Protein AF-A0A975J378-F1 (afdb_monomer_lite)

Secondary structure (DSSP, 8-state):
--SSSSHHHHHHHHHHHHHHHHHHTTTT-HHHHHHHHHHHHHHHHHHHHTTS--S----TTGGGSS-S------HHHHHHHHHHHHHHHHHHHHHHT--HHHHHHHHHHHHHHHHHHHHHHHHHHTT------SSPPPPHHHHHHHHHHHHHHHHHTTS-HHHHHHHHHHHHHHHHHHHHHHHHHHTS-------------

Radius of gyration: 25.14 Å; chains: 1; bounding box: 89×71×57 Å

Foldseek 3Di:
DPDPPPVVVVVVVVVVLVVVLVVCVVPPNNVVSVVVVVVVVVVVVVVVVVVDDDDDDPPPVVVPPPPDDPPDQDPVLVVVLVVQLVVVLVVLCVQLVDDPVLSVQLSVLSSVLSVQLSVLVVCVVPPDPQDPDPDGDDHSVRSNVVSVVVSLVSSLVSHDPSSNVSSVVVVVVVVVVVVVVVVVVVPPPPDPPDDDPPDDD

Organism: NCBI:txid2824561

Structure (mmCIF, N/CA/C/O backbone):
data_AF-A0A975J378-F1
#
_entry.id   AF-A0A975J378-F1
#
loop_
_atom_site.group_PDB
_atom_site.id
_atom_site.type_symbol
_atom_site.label_atom_id
_atom_site.label_alt_id
_atom_site.label_comp_id
_atom_site.label_asym_id
_atom_site.label_entity_id
_atom_site.label_seq_id
_atom_site.pdbx_PDB_ins_code
_atom_site.Cartn_x
_atom_site.Cartn_y
_atom_site.Cartn_z
_atom_site.occupancy
_atom_site.B_iso_or_equiv
_atom_site.auth_seq_id
_atom_site.auth_comp_id
_atom_site.auth_asym_id
_atom_site.auth_atom_id
_atom_site.pdbx_PDB_model_num
ATOM 1 N N . MET A 1 1 ? -46.258 15.591 -8.697 1.00 45.19 1 MET A N 1
ATOM 2 C CA . MET A 1 1 ? -45.292 16.371 -7.887 1.00 45.19 1 MET A CA 1
ATOM 3 C C . MET A 1 1 ? -44.000 15.571 -7.635 1.00 45.19 1 MET A C 1
ATOM 5 O O . MET A 1 1 ? -43.751 15.169 -6.511 1.00 45.19 1 MET A O 1
ATOM 9 N N . LYS A 1 2 ? -43.191 15.273 -8.668 1.00 47.38 2 LYS A N 1
ATOM 10 C CA . LYS A 1 2 ? -41.922 14.505 -8.526 1.00 47.38 2 LYS A CA 1
ATOM 11 C C . LYS A 1 2 ? -40.762 15.005 -9.413 1.00 47.38 2 LYS A C 1
ATOM 13 O O . LYS A 1 2 ? -39.703 14.393 -9.422 1.00 47.38 2 LYS A O 1
ATOM 18 N N . ALA A 1 3 ? -40.939 16.105 -10.151 1.00 44.28 3 ALA A N 1
ATOM 19 C CA . ALA A 1 3 ? -39.955 16.569 -11.138 1.00 44.28 3 ALA A CA 1
ATOM 20 C C . ALA A 1 3 ? -39.011 17.675 -10.625 1.00 44.28 3 ALA A C 1
ATOM 22 O O . ALA A 1 3 ? -37.960 17.899 -11.209 1.00 44.28 3 ALA A O 1
ATOM 23 N N . THR A 1 4 ? -39.337 18.340 -9.517 1.00 45.75 4 THR A N 1
ATOM 24 C CA . THR A 1 4 ? -38.590 19.510 -9.020 1.00 45.75 4 THR A CA 1
ATOM 25 C C . THR A 1 4 ? -37.434 19.182 -8.076 1.00 45.75 4 THR A C 1
ATOM 27 O O . THR A 1 4 ? -36.658 20.068 -7.748 1.00 45.75 4 THR A O 1
ATOM 30 N N . MET A 1 5 ? -37.282 17.926 -7.644 1.00 41.72 5 MET A N 1
ATOM 31 C CA . MET A 1 5 ? -36.267 17.550 -6.647 1.00 41.72 5 MET A CA 1
ATOM 32 C C . MET A 1 5 ? -34.915 17.144 -7.251 1.00 41.72 5 MET A C 1
ATOM 34 O O . MET A 1 5 ? -33.927 17.055 -6.530 1.00 41.72 5 MET A O 1
ATOM 38 N N . ARG A 1 6 ? -34.850 16.884 -8.565 1.00 43.53 6 ARG A N 1
ATOM 39 C CA . ARG A 1 6 ? -33.606 16.451 -9.221 1.00 43.53 6 ARG A CA 1
ATOM 40 C C . ARG A 1 6 ? -32.746 17.627 -9.673 1.00 43.53 6 ARG A C 1
ATOM 42 O O . ARG A 1 6 ? -31.536 17.560 -9.528 1.00 43.53 6 ARG A O 1
ATOM 49 N N . THR A 1 7 ? -33.337 18.717 -10.149 1.00 44.69 7 THR A N 1
ATOM 50 C CA . THR A 1 7 ? -32.612 19.860 -10.733 1.00 44.69 7 THR A CA 1
ATOM 51 C C . THR A 1 7 ? -31.822 20.692 -9.720 1.00 44.69 7 THR A C 1
ATOM 53 O O . THR A 1 7 ? -30.782 21.244 -10.065 1.00 44.69 7 THR A O 1
ATOM 56 N N . THR A 1 8 ? -32.244 20.740 -8.456 1.00 43.69 8 THR A N 1
ATOM 57 C CA . THR A 1 8 ? -31.540 21.479 -7.392 1.00 43.69 8 THR A CA 1
ATOM 58 C C . THR A 1 8 ? -30.257 20.795 -6.916 1.00 43.69 8 THR A C 1
ATOM 60 O O . THR A 1 8 ? -29.336 21.482 -6.482 1.00 43.69 8 THR A O 1
ATOM 63 N N . CYS A 1 9 ? -30.138 19.471 -7.056 1.00 40.91 9 CYS A N 1
ATOM 64 C CA . CYS A 1 9 ? -28.919 18.745 -6.685 1.00 40.91 9 CYS A CA 1
ATOM 65 C C . CYS A 1 9 ? -27.772 18.984 -7.692 1.00 40.91 9 CYS A C 1
ATOM 67 O O . CYS A 1 9 ? -26.613 19.104 -7.302 1.00 40.91 9 CYS A O 1
ATOM 69 N N . TRP A 1 10 ? -28.098 19.170 -8.977 1.00 44.72 10 TRP A N 1
ATOM 70 C CA . TRP A 1 10 ? -27.108 19.438 -10.031 1.00 44.72 10 TRP A CA 1
ATOM 71 C C . TRP A 1 10 ? -26.510 20.848 -9.961 1.00 44.72 10 TRP A C 1
ATOM 73 O O . TRP A 1 10 ? -25.317 21.025 -10.202 1.00 44.72 10 TRP A O 1
ATOM 83 N N . LEU A 1 11 ? -27.302 21.848 -9.564 1.00 48.97 11 LEU A N 1
ATOM 84 C CA . LEU A 1 11 ? -26.818 23.225 -9.405 1.00 48.97 11 LEU A CA 1
ATOM 85 C C . LEU A 1 11 ? -25.850 23.377 -8.219 1.00 48.97 11 LEU A C 1
ATOM 87 O O . LEU A 1 11 ? -24.875 24.121 -8.321 1.00 48.97 11 LEU A O 1
ATOM 91 N N . ALA A 1 12 ? -26.064 22.636 -7.126 1.00 48.19 12 ALA A N 1
ATOM 92 C CA . ALA A 1 12 ? -25.172 22.657 -5.964 1.00 48.19 12 ALA A CA 1
ATOM 93 C C . ALA A 1 12 ? -23.798 22.021 -6.261 1.00 48.19 12 ALA A C 1
ATOM 95 O O . ALA A 1 12 ? -22.772 22.545 -5.828 1.00 48.19 12 ALA A O 1
ATOM 96 N N . LEU A 1 13 ? -23.760 20.944 -7.055 1.00 51.78 13 LEU A N 1
ATOM 97 C CA . LEU A 1 13 ? -22.514 20.293 -7.482 1.00 51.78 13 LEU A CA 1
ATOM 98 C C . LEU A 1 13 ? -21.732 21.134 -8.504 1.00 51.78 13 LEU A C 1
ATOM 100 O O . LEU A 1 13 ? -20.507 21.222 -8.418 1.00 51.78 13 LEU A O 1
ATOM 104 N N . GLY A 1 14 ? -22.429 21.809 -9.425 1.00 46.72 14 GLY A N 1
ATOM 105 C CA . GLY A 1 14 ? -21.798 22.711 -10.393 1.00 46.72 14 GLY A CA 1
ATOM 106 C C . GLY A 1 14 ? -21.126 23.920 -9.734 1.00 46.72 14 GLY A C 1
ATOM 107 O O . GLY A 1 14 ? -19.998 24.268 -10.079 1.00 46.72 14 GLY A O 1
ATOM 108 N N . LEU A 1 15 ? -21.773 24.528 -8.735 1.00 52.00 15 LEU A N 1
ATOM 109 C CA . LEU A 1 15 ? -21.213 25.677 -8.014 1.00 52.00 15 LEU A CA 1
ATOM 110 C C . LEU A 1 15 ? -20.043 25.292 -7.096 1.00 52.00 15 LEU A C 1
ATOM 112 O O . LEU A 1 15 ? -19.076 26.050 -7.012 1.00 52.00 15 LEU A O 1
ATOM 116 N N . LEU A 1 16 ? -20.072 24.103 -6.479 1.00 49.66 16 LEU A N 1
ATOM 117 C CA . LEU A 1 16 ? -18.946 23.587 -5.692 1.00 49.66 16 LEU A CA 1
ATOM 118 C C . LEU A 1 16 ? -17.712 23.323 -6.577 1.00 49.66 16 LEU A C 1
ATOM 120 O O . LEU A 1 16 ? -16.592 23.657 -6.193 1.00 49.66 16 LEU A O 1
ATOM 124 N N . GLY A 1 17 ? -17.920 22.800 -7.792 1.00 49.72 17 GLY A N 1
ATOM 125 C CA . GLY A 1 17 ? -16.858 22.586 -8.780 1.00 49.72 17 GLY A CA 1
ATOM 126 C C . GLY A 1 17 ? -16.216 23.886 -9.277 1.00 49.72 17 GLY A C 1
ATOM 127 O O . GLY A 1 17 ? -14.994 23.959 -9.404 1.00 49.72 17 GLY A O 1
ATOM 128 N N . ILE A 1 18 ? -17.010 24.943 -9.483 1.00 56.59 18 ILE A N 1
ATOM 129 C CA . ILE A 1 18 ? -16.497 26.271 -9.867 1.00 56.59 18 ILE A CA 1
ATOM 130 C C . ILE A 1 18 ? -15.710 26.911 -8.712 1.00 56.59 18 ILE A C 1
ATOM 132 O O . ILE A 1 18 ? -14.674 27.535 -8.943 1.00 56.59 18 ILE A O 1
ATOM 136 N N . PHE A 1 19 ? -16.157 26.734 -7.464 1.00 53.34 19 PHE A N 1
ATOM 137 C CA . PHE A 1 19 ? -15.481 27.295 -6.291 1.00 53.34 19 PHE A CA 1
ATOM 138 C C . PHE A 1 19 ? -14.138 26.598 -6.004 1.00 53.34 19 PHE A C 1
ATOM 140 O O . PHE A 1 19 ? -13.136 27.269 -5.758 1.00 53.34 19 PHE A O 1
ATOM 147 N N . LEU A 1 20 ? -14.081 25.268 -6.140 1.00 53.84 20 LEU A N 1
ATOM 148 C CA . LEU A 1 20 ? -12.840 24.489 -6.025 1.00 53.84 20 LEU A CA 1
ATOM 149 C C . LEU A 1 20 ? -11.876 24.754 -7.193 1.00 53.84 20 LEU A C 1
ATOM 151 O O . LEU A 1 20 ? -10.669 24.864 -6.983 1.00 53.84 20 LEU A O 1
ATOM 155 N N . GLY A 1 21 ? -12.399 24.945 -8.409 1.00 45.06 21 GLY A N 1
ATOM 156 C CA . GLY A 1 21 ? -11.598 25.337 -9.571 1.00 45.06 21 GLY A CA 1
ATOM 157 C C . GLY A 1 21 ? -10.949 26.717 -9.421 1.00 45.06 21 GLY A C 1
ATOM 158 O O . GLY A 1 21 ? -9.825 26.923 -9.880 1.00 45.06 21 GLY A O 1
ATOM 159 N N . ARG A 1 22 ? -11.609 27.657 -8.730 1.00 50.66 22 ARG A N 1
ATOM 160 C CA . ARG A 1 22 ? -11.060 29.001 -8.496 1.00 50.66 22 ARG A CA 1
ATOM 161 C C . ARG A 1 22 ? -9.990 29.034 -7.398 1.00 50.66 22 ARG A C 1
ATOM 163 O O . ARG A 1 22 ? -9.067 29.833 -7.507 1.00 50.66 22 ARG A O 1
ATOM 170 N N . LEU A 1 23 ? -10.068 28.142 -6.407 1.00 48.66 23 LEU A N 1
ATOM 171 C CA . LEU A 1 23 ? -9.013 27.928 -5.404 1.00 48.66 23 LEU A CA 1
ATOM 172 C C . LEU A 1 23 ? -7.758 27.281 -6.019 1.00 48.66 23 LEU A C 1
ATOM 174 O O . LEU A 1 23 ? -6.643 27.705 -5.731 1.00 48.66 23 LEU A O 1
ATOM 178 N N . ALA A 1 24 ? -7.922 26.328 -6.943 1.00 48.41 24 ALA A N 1
ATOM 179 C CA . ALA A 1 24 ? -6.799 25.643 -7.595 1.00 48.41 24 ALA A CA 1
ATOM 180 C C . ALA A 1 24 ? -6.001 26.515 -8.591 1.00 48.41 24 ALA A C 1
ATOM 182 O O . ALA A 1 24 ? -4.868 26.171 -8.940 1.00 48.41 24 ALA A O 1
ATOM 183 N N . LEU A 1 25 ? -6.559 27.647 -9.044 1.00 46.53 25 LEU A N 1
ATOM 184 C CA . LEU A 1 25 ? -5.857 28.597 -9.919 1.00 46.53 25 LEU A CA 1
ATOM 185 C C . LEU A 1 25 ? -4.876 29.516 -9.171 1.00 46.53 25 LEU A C 1
ATOM 187 O O . LEU A 1 25 ? -4.070 30.176 -9.824 1.00 46.53 25 LEU A O 1
ATOM 191 N N . GLN A 1 26 ? -4.922 29.560 -7.836 1.00 50.00 26 GLN A N 1
ATOM 192 C CA . GLN A 1 26 ? -4.052 30.428 -7.036 1.00 50.00 26 GLN A CA 1
ATOM 193 C C . GLN A 1 26 ? -2.679 29.788 -6.736 1.00 50.00 26 GLN A C 1
ATOM 195 O O . GLN A 1 26 ? -1.709 30.513 -6.543 1.00 50.00 26 GLN A O 1
ATOM 200 N N . ASP A 1 27 ? -2.574 28.453 -6.820 1.00 47.94 27 ASP A N 1
ATOM 201 C CA . ASP A 1 27 ? -1.376 27.675 -6.441 1.00 47.94 27 ASP A CA 1
ATOM 202 C C . ASP A 1 27 ? -0.566 27.110 -7.627 1.00 47.94 27 ASP A C 1
ATOM 204 O O . ASP A 1 27 ? 0.283 26.234 -7.459 1.00 47.94 27 ASP A O 1
ATOM 208 N N . GLY A 1 28 ? -0.826 27.556 -8.862 1.00 50.19 28 GLY A N 1
ATOM 209 C CA . GLY A 1 28 ? -0.034 27.137 -10.030 1.00 50.19 28 GLY A CA 1
ATOM 210 C C . GLY A 1 28 ? -0.181 25.658 -10.433 1.00 50.19 28 GLY A C 1
ATOM 211 O O . GLY A 1 28 ? 0.570 25.180 -11.279 1.00 50.19 28 GLY A O 1
ATOM 212 N N . ARG A 1 29 ? -1.171 24.927 -9.894 1.00 49.66 29 ARG A N 1
ATOM 213 C CA . ARG A 1 29 ? -1.490 23.523 -10.250 1.00 49.66 29 ARG A CA 1
ATOM 214 C C . ARG A 1 29 ? -2.618 23.385 -11.284 1.00 49.66 29 ARG A C 1
ATOM 216 O O . ARG A 1 29 ? -3.245 22.330 -11.398 1.00 49.66 29 ARG A O 1
ATOM 223 N N . GLY A 1 30 ? -2.883 24.442 -12.054 1.00 46.81 30 GLY A N 1
ATOM 224 C CA . GLY A 1 30 ? -4.016 24.521 -12.984 1.00 46.81 30 GLY A CA 1
ATOM 225 C C . GLY A 1 30 ? -4.037 23.429 -14.061 1.00 46.81 30 GLY A C 1
ATOM 226 O O . GLY A 1 30 ? -5.112 22.998 -14.469 1.00 46.81 30 GLY A O 1
ATOM 227 N N . SER A 1 31 ? -2.877 22.919 -14.480 1.00 53.03 31 SER A N 1
ATOM 228 C CA . SER A 1 31 ? -2.774 21.951 -15.581 1.00 53.03 31 SER A CA 1
ATOM 229 C C . SER A 1 31 ? -3.267 20.547 -15.214 1.00 53.03 31 SER A C 1
ATOM 231 O O . SER A 1 31 ? -3.873 19.877 -16.047 1.00 53.03 31 SER A O 1
ATOM 233 N N . GLN A 1 32 ? -3.059 20.104 -13.968 1.00 51.50 32 GLN A N 1
ATOM 234 C CA . GLN A 1 32 ? -3.514 18.779 -13.521 1.00 51.50 32 GLN A CA 1
ATOM 235 C C . GLN A 1 32 ? -5.010 18.770 -13.191 1.00 51.50 32 GLN A C 1
ATOM 237 O O . GLN A 1 32 ? -5.704 17.796 -13.479 1.00 51.50 32 GLN A O 1
ATOM 242 N N . ALA A 1 33 ? -5.532 19.884 -12.666 1.00 49.53 33 ALA A N 1
ATOM 243 C CA . ALA A 1 33 ? -6.964 20.045 -12.443 1.00 49.53 33 ALA A CA 1
ATOM 244 C C . ALA A 1 33 ? -7.738 20.061 -13.774 1.00 49.53 33 ALA A C 1
ATOM 246 O O . ALA A 1 33 ? -8.755 19.383 -13.898 1.00 49.53 33 ALA A O 1
ATOM 247 N N . LEU A 1 34 ? -7.233 20.761 -14.799 1.00 50.97 34 LEU A N 1
ATOM 248 C CA . LEU A 1 34 ? -7.855 20.781 -16.130 1.00 50.97 34 LEU A CA 1
ATOM 249 C C . LEU A 1 34 ? -7.875 19.400 -16.800 1.00 50.97 34 LEU A C 1
ATOM 251 O O . LEU A 1 34 ? -8.882 19.048 -17.414 1.00 50.97 34 LEU A O 1
ATOM 255 N N . ALA A 1 35 ? -6.810 18.607 -16.642 1.00 56.12 35 ALA A N 1
ATOM 256 C CA . ALA A 1 35 ? -6.758 17.236 -17.150 1.00 56.12 35 ALA A CA 1
ATOM 257 C C . ALA A 1 35 ? -7.812 16.341 -16.476 1.00 56.12 35 ALA A C 1
ATOM 259 O O . ALA A 1 35 ? -8.531 15.614 -17.160 1.00 56.12 35 ALA A O 1
ATOM 260 N N . PHE A 1 36 ? -7.984 16.468 -15.155 1.00 53.97 36 PHE A N 1
ATOM 261 C CA . PHE A 1 36 ? -9.033 15.763 -14.415 1.00 53.97 36 PHE A CA 1
ATOM 262 C C . PHE A 1 36 ? -10.442 16.162 -14.890 1.00 53.97 36 PHE A C 1
ATOM 264 O O . PHE A 1 36 ? -11.279 15.296 -15.143 1.00 53.97 36 PHE A O 1
ATOM 271 N N . PHE A 1 37 ? -10.703 17.460 -15.096 1.00 53.78 37 PHE A N 1
ATOM 272 C CA . PHE A 1 37 ? -12.001 17.935 -15.592 1.00 53.78 37 PHE A CA 1
ATOM 273 C C . PHE A 1 37 ? -12.297 17.489 -17.030 1.00 53.78 37 PHE A C 1
ATOM 275 O O . PHE A 1 37 ? -13.434 17.115 -17.315 1.00 53.78 37 PHE A O 1
ATOM 282 N N . GLN A 1 38 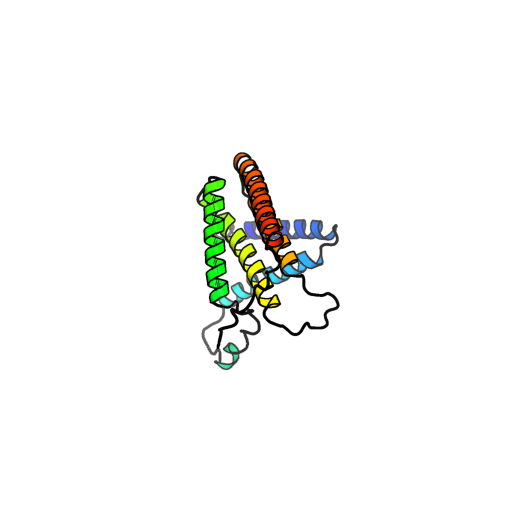? -11.305 17.466 -17.925 1.00 56.78 38 GLN A N 1
ATOM 283 C CA . GLN A 1 38 ? -11.492 16.937 -19.281 1.00 56.78 38 GLN A CA 1
ATOM 284 C C . GLN A 1 38 ? -11.793 15.435 -19.274 1.00 56.78 38 GLN A C 1
ATOM 286 O O . GLN A 1 38 ? -12.658 14.981 -20.022 1.00 56.78 38 GLN A O 1
ATOM 291 N N . GLN A 1 39 ? -11.140 14.669 -18.399 1.00 55.03 39 GLN A N 1
ATOM 292 C CA . GLN A 1 39 ? -11.328 13.221 -18.314 1.00 55.03 39 GLN A CA 1
ATOM 293 C C . GLN A 1 39 ? -12.700 12.856 -17.724 1.00 55.03 39 GLN A C 1
ATOM 295 O O . GLN A 1 39 ? -13.379 11.967 -18.237 1.00 55.03 39 GLN A O 1
ATOM 300 N N . VAL A 1 40 ? -13.169 13.602 -16.717 1.00 55.75 40 VAL A N 1
ATOM 301 C CA . VAL A 1 40 ? -14.516 13.433 -16.144 1.00 55.75 40 VAL A CA 1
ATOM 302 C C . VAL A 1 40 ? -15.609 13.892 -17.122 1.00 55.75 40 VAL A C 1
ATOM 304 O O . VAL A 1 40 ? -16.623 13.208 -17.264 1.00 55.75 40 VAL A O 1
ATOM 307 N N . ALA A 1 41 ? -15.401 14.993 -17.855 1.00 55.81 41 ALA A N 1
ATOM 308 C CA . ALA A 1 41 ? -16.338 15.454 -18.883 1.00 55.81 41 ALA A CA 1
ATOM 309 C C . ALA A 1 41 ? -16.446 14.474 -20.066 1.00 55.81 41 ALA A C 1
ATOM 311 O O . ALA A 1 41 ? -17.550 14.213 -20.545 1.00 55.81 41 ALA A O 1
ATOM 312 N N . ALA A 1 42 ? -15.332 13.871 -20.495 1.00 54.25 42 ALA A N 1
ATOM 313 C CA . ALA A 1 42 ? -15.327 12.860 -21.552 1.00 54.25 42 ALA A CA 1
ATOM 314 C C . ALA A 1 42 ? -16.096 11.593 -21.138 1.00 54.25 42 ALA A C 1
ATOM 316 O O . ALA A 1 42 ? -16.880 11.053 -21.922 1.00 54.25 42 ALA A O 1
ATOM 317 N N . VAL A 1 43 ? -15.948 11.144 -19.887 1.00 55.31 43 VAL A N 1
ATOM 318 C CA . VAL A 1 43 ? -16.703 9.994 -19.357 1.00 55.31 43 VAL A CA 1
ATOM 319 C C . VAL A 1 43 ? -18.201 10.306 -19.272 1.00 55.31 43 VAL A C 1
ATOM 321 O O . VAL A 1 43 ? -19.018 9.466 -19.653 1.00 55.31 43 VAL A O 1
ATOM 324 N N . ALA A 1 44 ? -18.576 11.522 -18.863 1.00 53.16 44 ALA A N 1
ATOM 325 C CA . ALA A 1 44 ? -19.974 11.950 -18.830 1.00 53.16 44 ALA A CA 1
ATOM 326 C C . ALA A 1 44 ? -20.607 11.998 -20.236 1.00 53.16 44 ALA A C 1
ATOM 328 O O . ALA A 1 44 ? -21.685 11.439 -20.437 1.00 53.16 44 ALA A O 1
ATOM 329 N N . GLN A 1 45 ? -19.907 12.552 -21.234 1.00 49.53 45 GLN A N 1
ATOM 330 C CA . GLN A 1 45 ? -20.379 12.582 -22.629 1.00 49.53 45 GLN A CA 1
ATOM 331 C C . GLN A 1 45 ? -20.479 11.180 -23.256 1.00 49.53 45 GLN A C 1
ATOM 333 O O . GLN A 1 45 ? -21.376 10.913 -24.058 1.00 49.53 45 GLN A O 1
ATOM 338 N N . THR A 1 46 ? -19.597 10.255 -22.865 1.00 50.81 46 THR A N 1
ATOM 339 C CA . THR A 1 46 ? -19.632 8.860 -23.339 1.00 50.81 46 THR A CA 1
ATOM 340 C C . THR A 1 46 ? -20.825 8.094 -22.756 1.00 50.81 46 THR A C 1
ATOM 342 O O . THR A 1 46 ? -21.424 7.258 -23.435 1.00 50.81 46 THR A O 1
ATOM 345 N N . MET A 1 47 ? -21.219 8.402 -21.515 1.00 45.69 47 MET A N 1
ATOM 346 C CA . MET A 1 47 ? -22.405 7.815 -20.882 1.00 45.69 47 MET A CA 1
ATOM 347 C C . MET A 1 47 ? -23.716 8.408 -21.420 1.00 45.69 47 MET A C 1
ATOM 349 O O . MET A 1 47 ? -24.702 7.681 -21.542 1.00 45.69 47 MET A O 1
ATOM 353 N N . GLU A 1 48 ? -23.721 9.683 -21.812 1.00 46.00 48 GLU A N 1
ATOM 354 C CA . GLU A 1 48 ? -24.892 10.353 -22.394 1.00 46.00 48 GLU A CA 1
ATOM 355 C C . GLU A 1 48 ? -25.178 9.887 -23.837 1.00 46.00 48 GLU A C 1
ATOM 357 O O . GLU A 1 48 ? -26.325 9.599 -24.182 1.00 46.00 48 GLU A O 1
ATOM 362 N N . ASN A 1 49 ? -24.143 9.653 -24.654 1.00 44.38 49 ASN A N 1
ATOM 363 C CA . ASN A 1 49 ? -24.306 9.135 -26.023 1.00 44.38 49 ASN A CA 1
ATOM 364 C C . ASN A 1 49 ? -24.785 7.673 -26.098 1.00 44.38 49 ASN A C 1
ATOM 366 O O . ASN A 1 49 ? -25.323 7.247 -27.122 1.00 44.38 49 ASN A O 1
ATOM 370 N N . ARG A 1 50 ? -24.629 6.891 -25.022 1.00 46.62 50 ARG A N 1
ATOM 371 C CA . ARG A 1 50 ? -25.071 5.486 -24.979 1.00 46.62 50 ARG A CA 1
ATOM 372 C C . ARG A 1 50 ? -26.578 5.341 -24.751 1.00 46.62 50 ARG A C 1
ATOM 374 O O . ARG A 1 50 ? -27.129 4.275 -25.011 1.00 46.62 50 ARG A O 1
ATOM 381 N N . ALA A 1 51 ? -27.253 6.398 -24.301 1.00 49.84 51 ALA A N 1
ATOM 382 C CA . ALA A 1 51 ? -28.683 6.361 -24.020 1.00 49.84 51 ALA A CA 1
ATOM 383 C C . ALA A 1 51 ? -29.567 6.625 -25.254 1.00 49.84 51 ALA A C 1
ATOM 385 O O . ALA A 1 51 ? -30.771 6.384 -25.173 1.00 49.84 51 ALA A O 1
ATOM 386 N N . HIS A 1 52 ? -29.024 7.124 -26.377 1.00 48.19 52 HIS A N 1
ATOM 387 C CA . HIS A 1 52 ? -29.832 7.671 -27.486 1.00 48.19 52 HIS A CA 1
ATOM 388 C C . HIS A 1 52 ? -29.481 7.193 -28.905 1.00 48.19 52 HIS A C 1
ATOM 390 O O . HIS A 1 52 ? -29.972 7.779 -29.869 1.00 48.19 52 HIS A O 1
ATOM 396 N N . ARG A 1 53 ? -28.708 6.113 -29.094 1.00 41.34 53 ARG A N 1
ATOM 397 C CA . ARG A 1 53 ? -28.446 5.608 -30.454 1.00 41.34 53 ARG A CA 1
ATOM 398 C C . ARG A 1 53 ? -29.352 4.415 -30.809 1.00 41.34 53 ARG A C 1
ATOM 400 O O . ARG A 1 53 ? -29.235 3.374 -30.163 1.00 41.34 53 ARG A O 1
ATOM 407 N N . PRO A 1 54 ? -30.255 4.538 -31.806 1.00 41.09 54 PRO A N 1
ATOM 408 C CA . PRO A 1 54 ? -31.045 3.411 -32.285 1.00 41.09 54 PRO A CA 1
ATOM 409 C C . PRO A 1 54 ? -30.140 2.381 -32.970 1.00 41.09 54 PRO A C 1
ATOM 411 O O . PRO A 1 54 ? -29.157 2.726 -33.627 1.00 41.09 54 PRO A O 1
ATOM 414 N N . ALA A 1 55 ? -30.485 1.109 -32.782 1.00 44.34 55 ALA A N 1
ATOM 415 C CA . ALA A 1 55 ? -29.809 -0.042 -33.358 1.00 44.34 55 ALA A CA 1
ATOM 416 C C . ALA A 1 55 ? -29.960 -0.054 -34.887 1.00 44.34 55 ALA A C 1
ATOM 418 O O . ALA A 1 55 ? -30.950 -0.557 -35.408 1.00 44.34 55 ALA A O 1
ATOM 419 N N . ALA A 1 56 ? -28.987 0.503 -35.600 1.00 48.19 56 ALA A N 1
ATOM 420 C CA . ALA A 1 56 ? -28.751 0.210 -37.007 1.00 48.19 56 ALA A CA 1
ATOM 421 C C . ALA A 1 56 ? -27.298 0.555 -37.362 1.00 48.19 56 ALA A C 1
ATOM 423 O O . ALA A 1 56 ? -26.832 1.659 -37.084 1.00 48.19 56 ALA A O 1
ATOM 424 N N . ASP A 1 57 ? -26.616 -0.427 -37.948 1.00 47.75 57 ASP A N 1
ATOM 425 C CA . ASP A 1 57 ? -25.323 -0.346 -38.631 1.00 47.75 57 ASP A CA 1
ATOM 426 C C . ASP A 1 57 ? -24.145 0.254 -37.855 1.00 47.75 57 ASP A C 1
ATOM 428 O O . ASP A 1 57 ? -23.717 1.388 -38.067 1.00 47.75 57 ASP A O 1
ATOM 432 N N . VAL A 1 58 ? -23.519 -0.585 -37.026 1.00 45.06 58 VAL A N 1
ATOM 433 C CA . VAL A 1 58 ? -22.079 -0.467 -36.761 1.00 45.06 58 VAL A CA 1
ATOM 434 C C . VAL A 1 58 ? -21.396 -1.536 -37.606 1.00 45.06 58 VAL A C 1
ATOM 436 O O . VAL A 1 58 ? -21.407 -2.719 -37.268 1.00 45.06 58 VAL A O 1
ATOM 439 N N . SER A 1 59 ? -20.863 -1.117 -38.754 1.00 46.84 59 SER A N 1
ATOM 440 C CA . SER A 1 59 ? -20.026 -1.957 -39.608 1.00 46.84 59 SER A CA 1
ATOM 441 C C . SER A 1 59 ? -18.830 -2.469 -38.804 1.00 46.84 59 SER A C 1
ATOM 443 O O . SER A 1 59 ? -18.162 -1.698 -38.114 1.00 46.84 59 SER A O 1
ATOM 445 N N . ALA A 1 60 ? -18.547 -3.768 -38.918 1.00 48.72 60 ALA A N 1
ATOM 446 C CA . ALA A 1 60 ? -17.484 -4.479 -38.203 1.00 48.72 60 ALA A CA 1
ATOM 447 C C . ALA A 1 60 ? -16.071 -3.881 -38.390 1.00 48.72 60 ALA A C 1
ATOM 449 O O . ALA A 1 60 ? -15.151 -4.241 -37.661 1.00 48.72 60 ALA A O 1
ATOM 450 N N . ALA A 1 61 ? -15.896 -2.955 -39.335 1.00 47.69 61 ALA A N 1
ATOM 451 C CA . ALA A 1 61 ? -14.642 -2.247 -39.561 1.00 47.69 61 ALA A CA 1
ATOM 452 C C . ALA A 1 61 ? -14.315 -1.202 -38.473 1.00 47.69 61 ALA A C 1
ATOM 454 O O . ALA A 1 61 ? -13.140 -0.998 -38.180 1.00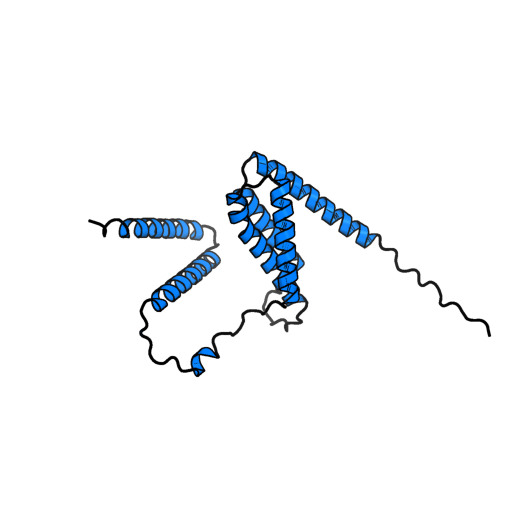 47.69 61 ALA A O 1
ATOM 455 N N . ASP A 1 62 ? -15.317 -0.586 -37.835 1.00 41.28 62 ASP A N 1
ATOM 456 C CA . ASP A 1 62 ? -15.094 0.482 -36.838 1.00 41.28 62 ASP A CA 1
ATOM 457 C C . ASP A 1 62 ? -14.801 -0.069 -35.428 1.00 41.28 62 ASP A C 1
ATOM 459 O O . ASP A 1 62 ? -14.313 0.639 -34.550 1.00 41.28 62 ASP A O 1
ATOM 463 N N . LEU A 1 63 ? -15.046 -1.367 -35.208 1.00 44.53 63 LEU A N 1
ATOM 464 C CA . LEU A 1 63 ? -14.755 -2.047 -33.941 1.00 44.53 63 LEU A CA 1
ATOM 465 C C . LEU A 1 63 ? -13.292 -2.516 -33.829 1.00 44.53 63 LEU A C 1
ATOM 467 O O . LEU A 1 63 ? -12.873 -2.947 -32.761 1.00 44.53 63 LEU A O 1
ATOM 471 N N . MET A 1 64 ? -12.507 -2.433 -34.909 1.00 45.91 64 MET A N 1
ATOM 472 C CA . MET A 1 64 ? -11.134 -2.965 -34.964 1.00 45.91 64 MET A CA 1
ATOM 473 C C . MET A 1 64 ? -10.044 -1.894 -34.777 1.00 45.91 64 MET A C 1
ATOM 475 O O . MET A 1 64 ? -8.865 -2.203 -34.914 1.00 45.91 64 MET A O 1
ATOM 479 N N . MET A 1 65 ? -10.409 -0.646 -34.455 1.00 49.75 65 MET A N 1
ATOM 480 C CA . MET A 1 65 ? -9.459 0.475 -34.301 1.00 49.75 65 MET A CA 1
ATOM 481 C C . MET A 1 65 ? -9.561 1.216 -32.953 1.00 49.75 65 MET A C 1
ATOM 483 O O . MET A 1 65 ? -8.941 2.262 -32.783 1.00 49.75 65 MET A O 1
ATOM 487 N N . ALA A 1 66 ? -10.300 0.677 -31.973 1.00 42.03 66 ALA A N 1
ATOM 488 C CA . ALA A 1 66 ? -10.463 1.270 -30.636 1.00 42.03 66 ALA A CA 1
ATOM 489 C C . ALA A 1 66 ? -9.763 0.491 -29.500 1.00 42.03 66 ALA A C 1
ATOM 491 O O . ALA A 1 66 ? -10.059 0.714 -28.329 1.00 42.03 66 ALA A O 1
ATOM 492 N N . GLU A 1 67 ? -8.810 -0.386 -29.825 1.00 43.41 67 GLU A N 1
ATOM 493 C CA . GLU A 1 67 ? -7.908 -1.026 -28.852 1.00 43.41 67 GLU A CA 1
ATOM 494 C C . GLU A 1 67 ? -6.441 -0.671 -29.150 1.00 43.41 67 GLU A C 1
ATOM 496 O O . GLU A 1 67 ? -5.562 -1.525 -29.192 1.00 43.41 67 GLU A O 1
ATOM 501 N N . SER A 1 68 ? -6.138 0.608 -29.385 1.00 44.50 68 SER A N 1
ATOM 502 C CA . SER A 1 68 ? -4.748 1.071 -29.341 1.00 44.50 68 SER A CA 1
ATOM 503 C C . SER A 1 68 ? -4.423 1.552 -27.925 1.00 44.50 68 SER A C 1
ATOM 505 O O . SER A 1 68 ? -4.848 2.635 -27.519 1.00 44.50 68 SER A O 1
ATOM 507 N N . SER A 1 69 ? -3.645 0.739 -27.205 1.00 44.03 69 SER A N 1
ATOM 508 C CA . SER A 1 69 ? -2.908 1.088 -25.978 1.00 44.03 69 SER A CA 1
ATOM 509 C C . SER A 1 69 ? -3.648 0.983 -24.638 1.00 44.03 69 SER A C 1
ATOM 511 O O . SER A 1 69 ? -3.468 1.816 -23.752 1.00 44.03 69 SER A O 1
ATOM 513 N N . THR A 1 70 ? -4.385 -0.102 -24.398 1.00 47.72 70 THR A N 1
ATOM 514 C CA . THR A 1 70 ? -4.314 -0.704 -23.056 1.00 47.72 70 THR A CA 1
ATOM 515 C C . THR A 1 70 ? -3.002 -1.471 -22.992 1.00 47.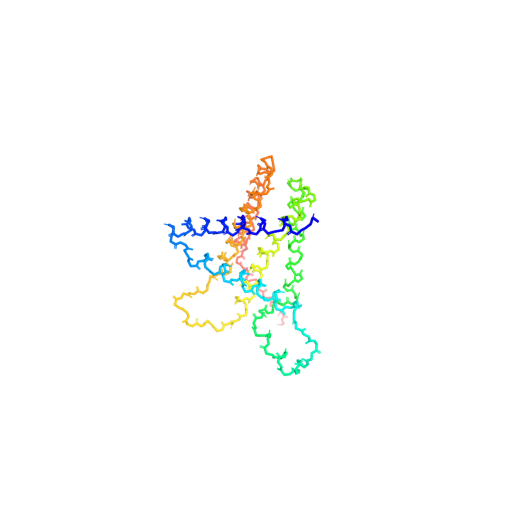72 70 THR A C 1
ATOM 517 O O . THR A 1 70 ? -2.902 -2.536 -23.595 1.00 47.72 70 THR A O 1
ATOM 520 N N . GLU A 1 71 ? -1.982 -0.925 -22.323 1.00 57.09 71 GLU A N 1
ATOM 521 C CA . GLU A 1 71 ? -0.788 -1.696 -21.955 1.00 57.09 71 GLU A CA 1
ATOM 522 C C . GLU A 1 71 ? -1.242 -2.997 -21.297 1.00 57.09 71 GLU A C 1
ATOM 524 O O . GLU A 1 71 ? -1.798 -3.001 -20.192 1.00 57.09 71 GLU A O 1
ATOM 529 N N . ALA A 1 72 ? -1.104 -4.090 -22.038 1.00 64.94 72 ALA A N 1
ATOM 530 C CA . ALA A 1 72 ? -1.578 -5.382 -21.606 1.00 64.94 72 ALA A CA 1
ATOM 531 C C . ALA A 1 72 ? -0.610 -5.899 -20.543 1.00 64.94 72 ALA A C 1
ATOM 533 O O . ALA A 1 72 ? 0.449 -6.431 -20.862 1.00 64.94 72 ALA A O 1
ATOM 534 N N . VAL A 1 73 ? -0.987 -5.725 -19.276 1.00 77.38 73 VAL A N 1
ATOM 535 C CA . VAL A 1 73 ? -0.316 -6.371 -18.146 1.00 77.38 73 VAL A CA 1
ATOM 536 C C . VAL A 1 73 ? -0.347 -7.877 -18.379 1.00 77.38 73 VAL A C 1
ATOM 538 O O . VAL A 1 73 ? -1.400 -8.443 -18.694 1.00 77.38 73 VAL A O 1
ATOM 541 N N . SER A 1 74 ? 0.794 -8.542 -18.229 1.00 85.00 74 SER A N 1
ATOM 542 C CA . SER A 1 74 ? 0.882 -9.982 -18.437 1.00 85.00 74 SER A CA 1
ATOM 543 C C . SER A 1 74 ? -0.080 -10.720 -17.486 1.00 85.00 74 SER A C 1
ATOM 545 O O . SER A 1 74 ? -0.211 -10.348 -16.312 1.00 85.00 74 SER A O 1
ATOM 547 N N . PRO A 1 75 ? -0.746 -11.811 -17.920 1.00 86.44 75 PRO A N 1
ATOM 548 C CA . PRO A 1 75 ? -1.676 -12.549 -17.058 1.00 86.44 75 PRO A CA 1
ATOM 549 C C . PRO A 1 75 ? -1.034 -13.027 -15.746 1.00 86.44 75 PRO A C 1
ATOM 551 O O . PRO A 1 75 ? -1.684 -13.084 -14.701 1.00 86.44 75 PRO A O 1
ATOM 554 N N . GLN A 1 76 ? 0.266 -13.336 -15.788 1.00 87.31 76 GLN A N 1
ATOM 555 C CA . GLN A 1 76 ? 1.043 -13.710 -14.612 1.00 87.31 76 GLN A CA 1
ATOM 556 C C . GLN A 1 76 ? 1.242 -12.528 -13.654 1.00 87.31 76 GLN A C 1
ATOM 558 O O . GLN A 1 76 ? 1.055 -12.699 -12.447 1.00 87.31 76 GLN A O 1
ATOM 563 N N . ALA A 1 77 ? 1.585 -11.340 -14.159 1.00 86.94 77 ALA A N 1
ATOM 564 C CA . ALA A 1 77 ? 1.725 -10.148 -13.329 1.00 86.94 77 ALA A CA 1
ATOM 565 C C . ALA A 1 77 ? 0.388 -9.735 -12.703 1.00 86.94 77 ALA A C 1
ATOM 567 O O . ALA A 1 77 ? 0.355 -9.413 -11.515 1.00 86.94 77 ALA A O 1
ATOM 568 N N . LEU A 1 78 ? -0.719 -9.852 -13.443 1.00 88.31 78 LEU A N 1
ATOM 569 C CA . LEU A 1 78 ? -2.064 -9.599 -12.925 1.00 88.31 78 LEU A CA 1
ATOM 570 C C . LEU A 1 78 ? -2.432 -10.567 -11.788 1.00 88.31 78 LEU A C 1
ATOM 572 O O . LEU A 1 78 ? -2.911 -10.144 -10.736 1.00 88.31 78 LEU A O 1
ATOM 576 N N . ALA A 1 79 ? -2.165 -11.866 -11.952 1.00 90.94 79 ALA A N 1
ATOM 577 C CA . ALA A 1 79 ? -2.419 -12.854 -10.902 1.00 90.94 79 ALA A CA 1
ATOM 578 C C . ALA A 1 79 ? -1.571 -12.593 -9.644 1.00 90.94 79 ALA A C 1
ATOM 580 O O . ALA A 1 79 ? -2.042 -12.758 -8.516 1.00 90.94 79 ALA A O 1
ATOM 581 N N . GLN A 1 80 ? -0.319 -12.161 -9.818 1.00 90.69 80 GLN A N 1
ATOM 582 C CA . GLN A 1 80 ? 0.534 -11.761 -8.699 1.00 90.69 80 GLN A CA 1
ATOM 583 C C . GLN A 1 80 ? 0.039 -10.474 -8.030 1.00 90.69 80 GLN A C 1
ATOM 585 O O . GLN A 1 80 ? 0.042 -10.398 -6.803 1.00 90.69 80 GLN A O 1
ATOM 590 N N . GLN A 1 81 ? -0.418 -9.492 -8.807 1.00 92.50 81 GLN A N 1
ATOM 591 C CA . GLN A 1 81 ? -1.017 -8.261 -8.296 1.00 92.50 81 GLN A CA 1
ATOM 592 C C . GLN A 1 81 ? -2.235 -8.577 -7.424 1.00 92.50 81 GLN A C 1
ATOM 594 O O . GLN A 1 81 ? -2.312 -8.112 -6.292 1.00 92.50 81 GLN A O 1
ATOM 599 N N . GLN A 1 82 ? -3.151 -9.423 -7.900 1.00 93.50 82 GLN A N 1
ATOM 600 C CA . GLN A 1 82 ? -4.337 -9.827 -7.136 1.00 93.50 82 GLN A CA 1
ATOM 601 C C . GLN A 1 82 ? -3.977 -10.518 -5.815 1.00 93.50 82 GLN A C 1
ATOM 603 O O . GLN A 1 82 ? -4.622 -10.274 -4.795 1.00 93.50 82 GLN A O 1
ATOM 608 N N . ARG A 1 83 ? -2.928 -11.352 -5.808 1.00 94.75 83 ARG A N 1
ATOM 609 C CA . ARG A 1 83 ? -2.407 -11.959 -4.573 1.00 94.75 83 ARG A CA 1
ATOM 610 C C . ARG A 1 83 ? -1.871 -10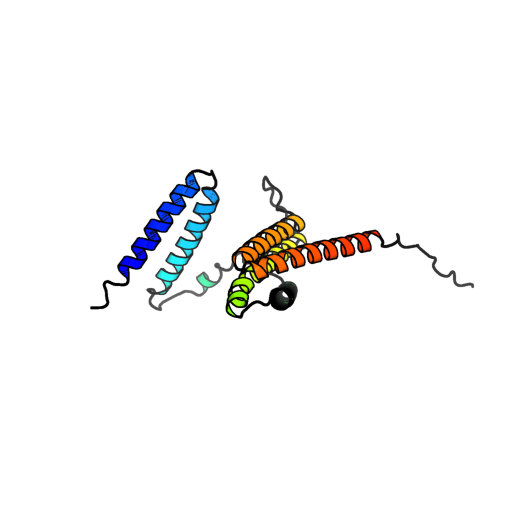.901 -3.610 1.00 94.75 83 ARG A C 1
ATOM 612 O O . ARG A 1 83 ? -2.300 -10.882 -2.465 1.00 94.75 83 ARG A O 1
ATOM 619 N N . ARG A 1 84 ? -1.024 -9.977 -4.082 1.00 93.56 84 ARG A N 1
ATOM 620 C CA . ARG A 1 84 ? -0.480 -8.888 -3.250 1.00 93.56 84 ARG A CA 1
ATOM 621 C C . ARG A 1 84 ? -1.572 -7.999 -2.662 1.00 93.56 84 ARG A C 1
ATOM 623 O O . ARG A 1 84 ? -1.511 -7.672 -1.482 1.00 93.56 84 ARG A O 1
ATOM 630 N N . VAL A 1 85 ? -2.593 -7.663 -3.452 1.00 94.56 85 VAL A N 1
ATOM 631 C CA . VAL A 1 85 ? -3.770 -6.926 -2.970 1.00 94.56 85 VAL A CA 1
ATOM 632 C C . VAL A 1 85 ? -4.460 -7.701 -1.853 1.00 94.56 85 VAL A C 1
ATOM 634 O O . VAL A 1 85 ? -4.732 -7.133 -0.799 1.00 94.56 85 VAL A O 1
ATOM 637 N N . LYS A 1 86 ? -4.735 -8.994 -2.062 1.00 95.88 86 LYS A N 1
ATOM 638 C CA . LYS A 1 86 ? -5.396 -9.836 -1.060 1.00 95.88 86 LYS A CA 1
ATOM 639 C C . LYS A 1 86 ? -4.590 -9.900 0.239 1.00 95.88 86 LYS A C 1
ATOM 641 O O . LYS A 1 86 ? -5.169 -9.698 1.302 1.00 95.88 86 LYS A O 1
ATOM 646 N N . ASP A 1 87 ? -3.290 -10.151 0.142 1.00 94.88 87 ASP A N 1
ATOM 647 C CA . ASP A 1 87 ? -2.406 -10.298 1.299 1.00 94.88 87 ASP A CA 1
ATOM 648 C C . ASP A 1 87 ? -2.297 -8.976 2.071 1.00 94.88 87 ASP A C 1
ATOM 650 O O . ASP A 1 87 ? -2.480 -8.953 3.286 1.00 94.88 87 ASP A O 1
ATOM 654 N N . ARG A 1 88 ? -2.115 -7.851 1.364 1.00 93.25 88 ARG A N 1
ATOM 655 C CA . ARG A 1 88 ? -2.065 -6.517 1.982 1.00 93.25 88 ARG A CA 1
ATOM 656 C C . ARG A 1 88 ? -3.393 -6.132 2.630 1.00 93.25 88 ARG A C 1
ATOM 658 O O . ARG A 1 88 ? -3.395 -5.571 3.719 1.00 93.25 88 ARG A O 1
ATOM 665 N N . MET A 1 89 ? -4.524 -6.434 1.991 1.00 96.38 89 MET A N 1
ATOM 666 C CA . MET A 1 89 ? -5.838 -6.178 2.585 1.00 96.38 89 MET A CA 1
ATOM 667 C C . MET A 1 89 ? -6.078 -7.036 3.828 1.00 96.38 89 MET A C 1
ATOM 669 O O . MET A 1 89 ? -6.645 -6.529 4.792 1.00 96.38 89 MET A O 1
ATOM 673 N N . ALA A 1 90 ? -5.649 -8.302 3.828 1.00 95.06 90 ALA A N 1
ATOM 674 C CA . ALA A 1 90 ? -5.745 -9.166 5.002 1.00 95.06 90 ALA A CA 1
ATOM 675 C C . ALA A 1 90 ? -4.906 -8.614 6.165 1.00 95.06 90 ALA A C 1
ATOM 677 O O . ALA A 1 90 ? -5.439 -8.431 7.255 1.00 95.06 90 ALA A O 1
ATOM 678 N N . GLU A 1 91 ? -3.647 -8.248 5.901 1.00 94.06 91 GLU A N 1
ATOM 679 C CA . GLU A 1 91 ? -2.741 -7.670 6.901 1.00 94.06 91 GLU A CA 1
ATOM 680 C C . GLU A 1 91 ? -3.301 -6.371 7.506 1.00 94.06 91 GLU A C 1
ATOM 682 O O . GLU A 1 91 ? -3.310 -6.209 8.725 1.00 94.06 91 GLU A O 1
ATOM 687 N N . LEU A 1 92 ? -3.813 -5.456 6.672 1.00 93.69 92 LEU A N 1
ATOM 688 C CA . LEU A 1 92 ? -4.419 -4.203 7.139 1.00 93.69 92 LEU A CA 1
ATOM 689 C C . LEU A 1 92 ? -5.701 -4.442 7.943 1.00 93.69 92 LEU A C 1
ATOM 691 O O . LEU A 1 92 ? -5.921 -3.772 8.947 1.00 93.69 92 LEU A O 1
ATOM 695 N N . THR A 1 93 ? -6.538 -5.392 7.517 1.00 95.00 93 THR A N 1
ATOM 696 C CA . THR A 1 93 ? -7.791 -5.714 8.218 1.00 95.00 93 THR A CA 1
ATOM 697 C C . THR A 1 93 ? -7.507 -6.274 9.605 1.00 95.00 93 THR A C 1
ATOM 699 O O . THR A 1 93 ? -8.116 -5.826 10.571 1.00 95.00 93 THR A O 1
ATOM 702 N N . GLU A 1 94 ? -6.550 -7.198 9.709 1.00 93.88 94 GLU A N 1
ATOM 703 C CA . GLU A 1 94 ? -6.142 -7.804 10.977 1.00 93.88 94 GLU A CA 1
ATOM 704 C C . GLU A 1 94 ? -5.453 -6.790 11.903 1.00 93.88 94 GLU A C 1
ATOM 706 O O . GLU A 1 94 ? -5.791 -6.696 13.080 1.00 93.88 94 GLU A O 1
ATOM 711 N N . SER A 1 95 ? -4.530 -5.982 11.372 1.00 93.06 95 SER A N 1
ATOM 712 C CA . SER A 1 95 ? -3.719 -5.067 12.190 1.00 93.06 95 SER A CA 1
ATOM 713 C C . SER A 1 95 ? -4.504 -3.856 12.701 1.00 93.06 95 SER A C 1
ATOM 715 O O . SER A 1 95 ? -4.215 -3.335 13.780 1.00 93.06 95 SER A O 1
ATOM 717 N N . LEU A 1 96 ? -5.477 -3.371 11.923 1.00 94.38 96 LEU A N 1
ATOM 718 C CA . LEU A 1 96 ? -6.199 -2.126 12.211 1.00 94.38 96 LEU A CA 1
ATOM 719 C C . LEU A 1 96 ? -7.629 -2.351 12.707 1.00 94.38 96 LEU A C 1
ATOM 721 O O . LEU A 1 96 ? -8.302 -1.372 13.031 1.00 94.38 96 LEU A O 1
ATOM 725 N N . ASP A 1 97 ? -8.084 -3.605 12.787 1.00 93.56 97 ASP A N 1
ATOM 726 C CA . ASP A 1 97 ? -9.461 -3.959 13.152 1.00 93.56 97 ASP A CA 1
ATOM 727 C C . ASP A 1 97 ? -10.476 -3.182 12.291 1.00 93.56 97 ASP A C 1
ATOM 729 O O . ASP A 1 97 ? -11.272 -2.366 12.768 1.00 93.56 97 ASP A O 1
ATOM 733 N N . LEU A 1 98 ? -10.337 -3.336 10.969 1.00 94.06 98 LEU A N 1
ATOM 734 C CA . LEU A 1 98 ? -11.146 -2.610 9.989 1.00 94.06 98 LEU A CA 1
ATOM 735 C C . LEU A 1 98 ? -12.547 -3.209 9.893 1.00 94.06 98 LEU A C 1
ATOM 737 O O . LEU A 1 98 ? -12.707 -4.419 9.722 1.00 94.06 98 LEU A O 1
ATOM 741 N N . ASP A 1 99 ? -13.563 -2.350 9.894 1.00 93.75 99 ASP A N 1
ATOM 742 C CA . ASP A 1 99 ? -14.925 -2.784 9.600 1.00 93.75 99 ASP A CA 1
ATOM 743 C C . ASP A 1 99 ? -15.147 -3.029 8.093 1.00 93.75 99 ASP A C 1
ATOM 745 O O . ASP A 1 99 ? -14.342 -2.665 7.231 1.00 93.75 99 ASP A O 1
ATOM 749 N N . VAL A 1 100 ? -16.272 -3.666 7.759 1.00 94.44 100 VAL A N 1
ATOM 750 C CA . VAL A 1 100 ? -16.608 -4.050 6.376 1.00 94.44 100 VAL A CA 1
ATOM 751 C C . VAL A 1 100 ? -16.676 -2.836 5.440 1.00 94.44 100 VAL A C 1
ATOM 753 O O . VAL A 1 100 ? -16.293 -2.938 4.272 1.00 94.44 100 VAL A O 1
ATOM 756 N N . GLU A 1 101 ? -17.140 -1.686 5.931 1.00 93.94 101 GLU A N 1
ATOM 757 C CA . GLU A 1 101 ? -17.259 -0.466 5.134 1.00 93.94 101 GLU A CA 1
ATOM 758 C C . GLU A 1 101 ? -15.880 0.155 4.871 1.00 93.94 101 GLU A C 1
ATOM 760 O O . GLU A 1 101 ? -15.577 0.550 3.741 1.00 93.94 101 GLU A O 1
ATOM 765 N N . GLN A 1 102 ? -15.011 0.182 5.880 1.00 93.88 102 GLN A N 1
ATOM 766 C CA . GLN A 1 102 ? -13.623 0.612 5.751 1.00 93.88 102 GLN A CA 1
ATOM 767 C C . GLN A 1 102 ? -12.862 -0.288 4.776 1.00 93.88 102 GLN A C 1
ATOM 769 O O . GLN A 1 102 ? -12.211 0.218 3.863 1.00 93.88 102 GLN A O 1
ATOM 774 N N . VAL A 1 103 ? -13.004 -1.612 4.882 1.00 95.12 103 VAL A N 1
ATOM 775 C CA . VAL A 1 103 ? -12.390 -2.570 3.946 1.00 95.12 103 VAL A CA 1
ATOM 776 C C . VAL A 1 103 ? -12.840 -2.305 2.505 1.00 95.12 103 VAL A C 1
ATOM 778 O O . VAL A 1 103 ? -12.010 -2.324 1.591 1.00 95.12 103 VAL A O 1
ATOM 781 N N . ALA A 1 104 ? -14.127 -2.018 2.288 1.00 95.00 104 ALA A N 1
ATOM 782 C CA . ALA A 1 104 ? -14.658 -1.693 0.965 1.00 95.00 104 ALA A CA 1
ATOM 783 C C . ALA A 1 104 ? -14.080 -0.382 0.399 1.00 95.00 104 ALA A C 1
ATOM 785 O O . ALA A 1 104 ? -13.806 -0.310 -0.799 1.00 95.00 104 ALA A O 1
ATOM 786 N N . LYS A 1 105 ? -13.848 0.629 1.247 1.00 94.31 105 LYS A N 1
ATOM 787 C CA . LYS A 1 105 ? -13.236 1.913 0.850 1.00 94.31 105 LYS A CA 1
ATOM 788 C C . LYS A 1 105 ? -11.725 1.814 0.621 1.00 94.31 105 LYS A C 1
ATOM 790 O O . LYS A 1 105 ? -11.201 2.483 -0.264 1.00 94.31 105 LYS A O 1
ATOM 795 N N . LEU A 1 106 ? -11.028 0.972 1.383 1.00 95.31 106 LEU A N 1
ATOM 796 C CA . LEU A 1 106 ? -9.569 0.827 1.329 1.00 95.31 106 LEU A CA 1
ATOM 797 C C . LEU A 1 106 ? -9.098 -0.080 0.190 1.00 95.31 106 LEU A C 1
ATOM 799 O O . LEU A 1 106 ? -8.042 0.161 -0.394 1.00 95.31 106 LEU A O 1
ATOM 803 N N . ARG A 1 107 ? -9.891 -1.093 -0.175 1.00 95.81 107 ARG A N 1
ATOM 804 C CA . ARG A 1 107 ? -9.572 -2.002 -1.283 1.00 95.81 107 ARG A CA 1
ATOM 805 C C . ARG A 1 107 ? -9.189 -1.289 -2.591 1.00 95.81 107 ARG A C 1
ATOM 807 O O . ARG A 1 107 ? -8.109 -1.596 -3.092 1.00 95.81 107 ARG A O 1
ATOM 814 N N . PRO A 1 108 ? -9.978 -0.343 -3.137 1.00 95.88 108 PRO A N 1
ATOM 815 C CA . PRO A 1 108 ? -9.619 0.320 -4.391 1.00 95.88 108 PRO A CA 1
ATOM 816 C C . PRO A 1 108 ? -8.319 1.135 -4.290 1.00 95.88 108 PRO A C 1
ATOM 818 O O . PRO A 1 108 ? -7.586 1.229 -5.272 1.00 95.88 108 PRO A O 1
ATOM 821 N N . ILE A 1 109 ? -7.989 1.678 -3.111 1.00 95.62 109 ILE A N 1
ATOM 822 C CA . ILE A 1 109 ? -6.723 2.395 -2.874 1.00 95.62 109 ILE A CA 1
ATOM 823 C C . ILE A 1 109 ? -5.542 1.425 -2.993 1.00 95.62 109 ILE A C 1
ATOM 825 O O . ILE A 1 109 ? -4.562 1.697 -3.691 1.00 95.62 109 ILE A O 1
ATOM 829 N N . VAL A 1 110 ? -5.649 0.263 -2.345 1.00 95.19 110 VAL A N 1
ATOM 830 C CA . VAL A 1 110 ? -4.618 -0.780 -2.395 1.00 95.19 110 VAL A CA 1
ATOM 831 C C . VAL A 1 110 ? -4.488 -1.366 -3.803 1.00 95.19 110 VAL A C 1
ATOM 833 O O . VAL A 1 110 ? -3.372 -1.512 -4.299 1.00 95.19 110 VAL A O 1
ATOM 836 N N . GLU A 1 111 ? -5.605 -1.650 -4.473 1.00 94.94 111 GLU A N 1
ATOM 837 C CA . GLU A 1 111 ? -5.628 -2.140 -5.856 1.00 94.94 111 GLU A CA 1
ATOM 838 C C . GLU A 1 111 ? -4.956 -1.168 -6.823 1.00 94.94 111 GLU A C 1
ATOM 840 O O . GLU A 1 111 ? -4.144 -1.591 -7.647 1.00 94.94 111 GLU A O 1
ATOM 845 N N . HIS A 1 112 ? -5.253 0.128 -6.698 1.00 93.62 112 HIS A N 1
ATOM 846 C CA . HIS A 1 112 ? -4.650 1.166 -7.524 1.00 93.62 112 HIS A CA 1
ATOM 847 C C . HIS A 1 112 ? -3.134 1.253 -7.312 1.00 93.62 112 HIS A C 1
ATOM 849 O O . HIS A 1 112 ? -2.374 1.278 -8.283 1.00 93.62 112 HIS A O 1
ATOM 855 N N . ALA A 1 113 ? -2.681 1.246 -6.055 1.00 92.31 113 ALA A N 1
ATOM 856 C CA . ALA A 1 113 ? -1.256 1.270 -5.741 1.00 92.31 113 ALA A CA 1
ATOM 857 C C . ALA A 1 113 ? -0.527 0.050 -6.330 1.00 92.31 113 ALA A C 1
ATOM 859 O O . ALA A 1 113 ? 0.498 0.201 -6.993 1.00 92.31 113 ALA A O 1
ATOM 860 N N . GLU A 1 114 ? -1.076 -1.155 -6.154 1.00 93.50 114 GLU A N 1
ATOM 861 C CA . GLU A 1 114 ? -0.498 -2.387 -6.705 1.00 93.50 114 GLU A CA 1
ATOM 862 C C . GLU A 1 114 ? -0.510 -2.409 -8.240 1.00 93.50 114 GLU A C 1
ATOM 864 O O . GLU A 1 114 ? 0.454 -2.870 -8.855 1.00 93.50 114 GLU A O 1
ATOM 869 N N . ALA A 1 115 ? -1.558 -1.878 -8.875 1.00 91.31 115 ALA A N 1
ATOM 870 C CA . ALA A 1 115 ? -1.636 -1.755 -10.330 1.00 91.31 115 ALA A CA 1
ATOM 871 C C . ALA A 1 115 ? -0.548 -0.820 -10.875 1.00 91.31 115 ALA A C 1
ATOM 873 O O . ALA A 1 115 ? 0.153 -1.178 -11.821 1.00 91.31 115 ALA A O 1
ATOM 874 N N . SER A 1 116 ? -0.382 0.353 -10.255 1.00 89.75 116 SER A N 1
ATOM 875 C CA . SER A 1 116 ? 0.635 1.344 -10.627 1.00 89.75 116 SER A CA 1
ATOM 876 C C . SER A 1 116 ? 2.044 0.749 -10.563 1.00 89.75 116 SER A C 1
ATOM 878 O O . SER A 1 116 ? 2.803 0.808 -11.531 1.00 89.75 116 SER A O 1
ATOM 880 N N . MET A 1 117 ? 2.362 0.068 -9.459 1.00 89.56 117 MET A N 1
ATOM 881 C CA . ME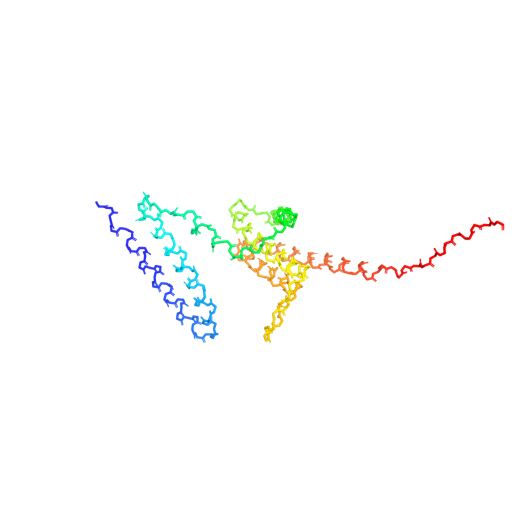T A 1 117 ? 3.655 -0.594 -9.276 1.00 89.56 117 MET A CA 1
ATOM 882 C C . MET A 1 117 ? 3.891 -1.728 -10.274 1.00 89.56 117 MET A C 1
ATOM 884 O O . MET A 1 117 ? 4.999 -1.879 -10.786 1.00 89.56 117 MET A O 1
ATOM 888 N N . THR A 1 118 ? 2.856 -2.523 -10.558 1.00 90.12 118 THR A N 1
ATOM 889 C CA . THR A 1 118 ? 2.945 -3.642 -11.505 1.00 90.12 118 THR A CA 1
ATOM 890 C C . THR A 1 118 ? 3.240 -3.133 -12.913 1.00 90.12 118 THR A C 1
ATOM 892 O O . THR A 1 118 ? 4.196 -3.594 -13.531 1.00 90.12 118 THR A O 1
ATOM 895 N N . ARG A 1 119 ? 2.509 -2.110 -13.373 1.00 88.12 119 ARG A N 1
ATOM 896 C CA . ARG A 1 119 ? 2.743 -1.481 -14.682 1.00 88.12 119 ARG A CA 1
ATOM 897 C C . ARG A 1 119 ? 4.127 -0.854 -14.782 1.00 88.12 119 ARG A C 1
ATOM 899 O O . ARG A 1 119 ? 4.806 -1.034 -15.785 1.00 88.12 119 ARG A O 1
ATOM 906 N N . ALA A 1 120 ? 4.573 -0.145 -13.744 1.00 86.44 120 ALA A N 1
ATOM 907 C CA . ALA A 1 120 ? 5.908 0.452 -13.733 1.00 86.44 120 ALA A CA 1
ATOM 908 C C . ALA A 1 120 ? 7.016 -0.604 -13.843 1.00 86.44 120 ALA A C 1
ATOM 910 O O . ALA A 1 120 ? 8.034 -0.371 -14.491 1.00 86.44 120 ALA A O 1
ATOM 911 N N . MET A 1 121 ? 6.811 -1.769 -13.227 1.00 85.38 121 MET A N 1
ATOM 912 C CA . MET A 1 121 ? 7.744 -2.882 -13.320 1.00 85.38 121 MET A CA 1
ATOM 913 C C . MET A 1 121 ? 7.735 -3.523 -14.712 1.00 85.38 121 MET A C 1
ATOM 915 O O . MET A 1 121 ? 8.800 -3.783 -15.266 1.00 85.38 121 MET A O 1
ATOM 919 N N . GLU A 1 122 ? 6.558 -3.745 -15.295 1.00 85.50 122 GLU A N 1
ATOM 920 C CA . GLU A 1 122 ? 6.444 -4.306 -16.645 1.00 85.50 122 GLU A CA 1
ATOM 921 C C . GLU A 1 122 ? 7.047 -3.381 -17.697 1.00 85.50 122 GLU A C 1
ATOM 923 O O . GLU A 1 122 ? 7.908 -3.830 -18.438 1.00 85.50 122 GLU A O 1
ATOM 928 N N . ARG A 1 123 ? 6.753 -2.075 -17.667 1.00 82.00 123 ARG A N 1
ATOM 929 C CA . ARG A 1 123 ? 7.382 -1.080 -18.559 1.00 82.00 123 ARG A CA 1
ATOM 930 C C . ARG A 1 123 ? 8.904 -1.006 -18.442 1.00 82.00 123 ARG A C 1
ATOM 932 O O . ARG A 1 123 ? 9.569 -0.522 -19.348 1.00 82.00 123 ARG A O 1
ATOM 939 N N . PHE A 1 124 ? 9.466 -1.386 -17.297 1.00 80.12 124 PHE A N 1
ATOM 940 C CA . PHE A 1 124 ? 10.915 -1.402 -17.114 1.00 80.12 124 PHE A CA 1
ATOM 941 C C . PHE A 1 124 ? 11.559 -2.668 -17.682 1.00 80.12 124 PHE A C 1
ATOM 943 O O . PHE A 1 124 ? 12.695 -2.617 -18.158 1.00 80.12 124 PHE A O 1
ATOM 950 N N . PHE A 1 125 ? 10.862 -3.805 -17.607 1.00 77.62 125 PHE A N 1
ATOM 951 C CA . PHE A 1 125 ? 11.344 -5.076 -18.146 1.00 77.62 125 PHE A CA 1
ATOM 952 C C . PHE A 1 125 ? 11.075 -5.224 -19.640 1.00 77.62 125 PHE A C 1
ATOM 954 O O . PHE A 1 125 ? 11.942 -5.722 -20.366 1.00 77.62 125 PHE A O 1
ATOM 961 N N . ASP A 1 126 ? 9.920 -4.755 -20.097 1.00 71.81 126 ASP A N 1
ATOM 962 C CA . ASP A 1 126 ? 9.653 -4.530 -21.501 1.00 71.81 126 ASP A CA 1
ATOM 963 C C . ASP A 1 126 ? 10.576 -3.403 -21.935 1.00 71.81 126 ASP A C 1
ATOM 965 O O . ASP A 1 126 ? 10.497 -2.274 -21.463 1.00 71.81 126 ASP A O 1
ATOM 969 N N . LYS A 1 127 ? 11.544 -3.740 -22.785 1.00 59.25 127 LYS A N 1
ATOM 970 C CA . LYS A 1 127 ? 12.524 -2.798 -23.327 1.00 59.25 127 LYS A CA 1
ATOM 971 C C . LYS A 1 127 ? 11.832 -1.858 -24.314 1.00 59.25 127 LYS A C 1
ATOM 973 O O . LYS A 1 127 ? 12.170 -1.868 -25.498 1.00 59.25 127 LYS A O 1
ATOM 978 N N . GLU A 1 128 ? 10.846 -1.088 -23.861 1.00 61.53 128 GLU A N 1
ATOM 979 C CA . GLU A 1 128 ? 10.249 -0.056 -24.685 1.00 61.53 128 GLU A CA 1
ATOM 980 C C . GLU A 1 128 ? 11.375 0.862 -25.173 1.00 61.53 128 GLU A C 1
ATOM 982 O O . GLU A 1 128 ? 12.241 1.276 -24.383 1.00 61.53 128 GLU A O 1
ATOM 987 N N . PRO A 1 129 ? 11.426 1.153 -26.483 1.00 54.78 129 PRO A N 1
ATOM 988 C CA . PRO A 1 129 ? 12.384 2.103 -27.000 1.00 54.78 129 PRO A CA 1
ATOM 989 C C . PRO A 1 129 ? 12.094 3.432 -26.313 1.00 54.78 129 PRO A C 1
ATOM 991 O O . PRO A 1 129 ? 11.046 4.029 -26.540 1.00 54.78 129 PRO A O 1
ATOM 994 N N . ARG A 1 130 ? 13.017 3.875 -25.447 1.00 59.25 130 ARG A N 1
ATOM 995 C CA . ARG A 1 130 ? 12.968 5.188 -24.798 1.00 59.25 130 ARG A CA 1
ATOM 996 C C . ARG A 1 130 ? 12.789 6.233 -25.891 1.00 59.25 130 ARG A C 1
ATOM 998 O O . ARG A 1 130 ? 13.754 6.612 -26.554 1.00 59.25 130 ARG A O 1
ATOM 1005 N N . THR A 1 131 ? 11.555 6.675 -26.103 1.00 58.31 131 THR A N 1
ATOM 1006 C CA . THR A 1 131 ? 11.285 7.824 -26.956 1.00 58.31 131 THR A CA 1
ATOM 1007 C C . THR A 1 131 ? 12.078 8.983 -26.378 1.00 58.31 131 THR A C 1
ATOM 1009 O O . THR A 1 131 ? 12.152 9.117 -25.156 1.00 58.31 131 THR A O 1
ATOM 1012 N N . ALA A 1 132 ? 12.704 9.787 -27.234 1.00 58.34 132 ALA A N 1
ATOM 1013 C CA . ALA A 1 132 ? 13.506 10.936 -26.834 1.00 58.34 132 ALA A CA 1
ATOM 1014 C C . ALA A 1 132 ? 12.613 12.052 -26.253 1.00 58.34 132 ALA A C 1
ATOM 1016 O O . ALA A 1 132 ? 12.466 13.121 -26.835 1.00 58.34 132 ALA A O 1
ATOM 1017 N N . SER A 1 133 ? 11.957 11.795 -25.122 1.00 59.03 133 SER A N 1
ATOM 1018 C CA . SER A 1 133 ? 11.309 12.810 -24.309 1.00 59.03 133 SER A CA 1
ATOM 1019 C C . SER A 1 133 ? 12.378 13.551 -23.511 1.00 59.03 133 SER A C 1
ATOM 1021 O O . SER A 1 133 ? 13.326 12.953 -23.001 1.00 59.03 133 SER A O 1
ATOM 1023 N N . ALA A 1 134 ? 12.209 14.866 -23.365 1.00 59.94 134 ALA A N 1
ATOM 1024 C CA . ALA A 1 134 ? 13.118 15.748 -22.625 1.00 59.94 134 ALA A CA 1
ATOM 1025 C C . ALA A 1 134 ? 13.225 15.423 -21.117 1.00 59.94 134 ALA A C 1
ATOM 1027 O O . ALA A 1 134 ? 14.003 16.044 -20.397 1.00 59.94 134 ALA A O 1
ATOM 1028 N N . SER A 1 135 ? 12.454 14.454 -20.620 1.00 62.81 135 SER A N 1
ATOM 1029 C CA . SER A 1 135 ? 12.581 13.901 -19.275 1.00 62.81 135 SER A CA 1
ATOM 1030 C C . SER A 1 135 ? 12.521 12.375 -19.336 1.00 62.81 135 SER A C 1
ATOM 1032 O O . SER A 1 135 ? 11.649 11.841 -20.033 1.00 62.81 135 SER A O 1
ATOM 1034 N N . PRO A 1 136 ? 13.437 11.666 -18.653 1.00 66.44 136 PRO A N 1
ATOM 1035 C CA . PRO A 1 136 ? 13.358 10.219 -18.538 1.00 66.44 136 PRO A CA 1
ATOM 1036 C C . PRO A 1 136 ? 12.083 9.827 -17.774 1.00 66.44 136 PRO A C 1
ATOM 1038 O O . PRO A 1 136 ? 11.674 10.558 -16.868 1.00 66.44 136 PRO A O 1
ATOM 1041 N N . PRO A 1 137 ? 11.447 8.692 -18.116 1.00 71.50 137 PRO A N 1
ATOM 1042 C CA . PRO A 1 137 ? 10.34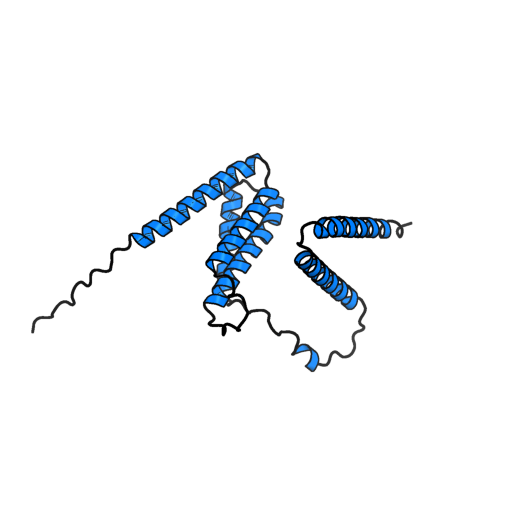7 8.172 -17.316 1.00 71.50 137 PRO A CA 1
ATOM 1043 C C . PRO A 1 137 ? 10.829 7.897 -15.881 1.00 71.50 137 PRO A C 1
ATOM 1045 O O . PRO A 1 137 ? 12.002 7.543 -15.698 1.00 71.50 137 PRO A O 1
ATOM 1048 N N . PRO A 1 138 ? 9.950 8.043 -14.871 1.00 76.12 138 PRO A N 1
ATOM 1049 C CA . PRO A 1 138 ? 10.305 7.747 -13.491 1.00 76.12 138 PRO A CA 1
ATOM 1050 C C . PRO A 1 138 ? 10.762 6.293 -13.372 1.00 76.12 138 PRO A C 1
ATOM 1052 O O . PRO A 1 138 ? 10.220 5.388 -14.013 1.00 76.12 138 PRO A O 1
ATOM 1055 N N . SER A 1 139 ? 11.782 6.065 -12.553 1.00 84.94 139 SER A N 1
ATOM 1056 C CA . SER A 1 139 ? 12.257 4.718 -12.266 1.00 84.94 139 SER A CA 1
ATOM 1057 C C . SER A 1 139 ? 11.172 3.910 -11.538 1.00 84.94 139 SER A C 1
ATOM 1059 O O . SER A 1 139 ? 10.371 4.479 -10.788 1.00 84.94 139 SER A O 1
ATOM 1061 N N . PRO A 1 140 ? 11.158 2.569 -11.665 1.00 84.12 140 PRO A N 1
ATOM 1062 C CA . PRO A 1 140 ? 10.214 1.735 -10.920 1.00 84.12 140 PRO A CA 1
ATOM 1063 C C . PRO A 1 140 ? 10.265 1.983 -9.410 1.00 84.12 140 PRO A C 1
ATOM 1065 O O . PRO A 1 140 ? 9.232 1.969 -8.750 1.00 84.12 140 PRO A O 1
ATOM 1068 N N . GLY A 1 141 ? 11.455 2.262 -8.867 1.00 86.12 141 GLY A N 1
ATOM 1069 C CA . GLY A 1 141 ? 11.625 2.597 -7.454 1.00 86.12 141 GLY A CA 1
ATOM 1070 C C . GLY A 1 141 ? 10.932 3.902 -7.055 1.00 86.12 141 GLY A C 1
ATOM 1071 O O . GLY A 1 141 ? 10.328 3.963 -5.986 1.00 86.12 141 GLY A O 1
ATOM 1072 N N . GLU A 1 142 ? 10.967 4.924 -7.914 1.00 87.00 142 GLU A N 1
ATOM 1073 C CA . GLU A 1 142 ? 10.250 6.184 -7.682 1.00 87.00 142 GLU A CA 1
ATOM 1074 C C . GLU A 1 142 ? 8.736 5.977 -7.722 1.00 87.00 142 GLU A C 1
ATOM 1076 O O . GLU A 1 142 ? 8.058 6.387 -6.781 1.00 87.00 142 GLU A O 1
ATOM 1081 N N . VAL A 1 143 ? 8.224 5.261 -8.733 1.00 88.88 143 VAL A N 1
ATOM 1082 C CA . VAL A 1 143 ? 6.785 4.967 -8.843 1.00 88.88 143 VAL A CA 1
ATOM 1083 C C . VAL A 1 143 ? 6.297 4.130 -7.662 1.00 88.88 143 VAL A C 1
ATOM 1085 O O . VAL A 1 143 ? 5.216 4.384 -7.132 1.00 88.88 143 VAL A O 1
ATOM 1088 N N . MET A 1 144 ? 7.087 3.151 -7.212 1.00 88.69 144 MET A N 1
ATOM 1089 C CA . MET A 1 144 ? 6.769 2.354 -6.025 1.00 88.69 144 MET A CA 1
ATOM 1090 C C . MET A 1 144 ? 6.674 3.208 -4.770 1.00 88.69 144 MET A C 1
ATOM 1092 O O . MET A 1 144 ? 5.704 3.092 -4.023 1.00 88.69 144 MET A O 1
ATOM 1096 N N . ARG A 1 145 ? 7.663 4.077 -4.538 1.00 90.38 145 ARG A N 1
ATOM 1097 C CA . ARG A 1 145 ? 7.662 4.966 -3.377 1.00 90.38 145 ARG A CA 1
ATOM 1098 C C . ARG A 1 145 ? 6.448 5.894 -3.399 1.00 90.38 145 ARG A C 1
ATOM 1100 O O . ARG A 1 145 ? 5.713 5.926 -2.420 1.00 90.38 145 ARG A O 1
ATOM 1107 N N . GLU A 1 146 ? 6.209 6.577 -4.515 1.00 90.94 146 GLU A N 1
ATOM 1108 C CA . GLU A 1 146 ? 5.092 7.515 -4.660 1.00 90.94 146 GLU A CA 1
ATOM 1109 C C . GLU A 1 146 ? 3.735 6.812 -4.513 1.00 90.94 146 GLU A C 1
ATOM 1111 O O . GLU A 1 146 ? 2.866 7.281 -3.781 1.00 90.94 146 GLU A O 1
ATOM 1116 N N . SER A 1 147 ? 3.568 5.639 -5.134 1.00 91.00 147 SER A N 1
ATOM 1117 C CA . SER A 1 147 ? 2.328 4.856 -5.032 1.00 91.00 147 SER A CA 1
ATOM 1118 C C . SER A 1 147 ? 2.058 4.401 -3.596 1.00 91.00 147 SER A C 1
ATOM 1120 O O . SER A 1 147 ? 0.904 4.356 -3.170 1.00 91.00 147 SER A O 1
ATOM 1122 N N . HIS A 1 148 ? 3.104 4.069 -2.834 1.00 91.25 148 HIS A N 1
ATOM 1123 C CA . HIS A 1 148 ? 2.969 3.746 -1.417 1.00 91.25 148 HIS A CA 1
ATOM 1124 C C . HIS A 1 148 ? 2.643 4.970 -0.567 1.00 91.25 148 HIS A C 1
ATOM 1126 O O . HIS A 1 148 ? 1.694 4.901 0.201 1.00 91.25 148 HIS A O 1
ATOM 1132 N N . GLU A 1 149 ? 3.372 6.074 -0.721 1.00 92.69 149 GLU A N 1
ATOM 1133 C CA . GLU A 1 149 ? 3.137 7.310 0.037 1.00 92.69 149 GLU A CA 1
ATOM 1134 C C . GLU A 1 149 ? 1.718 7.846 -0.185 1.00 92.69 149 GLU A C 1
ATOM 1136 O O . GLU A 1 149 ? 1.021 8.191 0.772 1.00 92.69 149 GLU A O 1
ATOM 1141 N N . LEU A 1 150 ? 1.255 7.838 -1.438 1.00 93.25 150 LEU A N 1
ATOM 1142 C CA . LEU A 1 150 ? -0.104 8.237 -1.785 1.00 93.25 150 LEU A CA 1
ATOM 1143 C C . LEU A 1 150 ? -1.141 7.313 -1.138 1.00 93.25 150 LEU A C 1
ATOM 1145 O O . LEU A 1 150 ? -2.089 7.795 -0.516 1.00 93.25 150 LEU A O 1
ATOM 1149 N N . ALA A 1 151 ? -0.959 5.995 -1.258 1.00 93.19 151 ALA A N 1
ATOM 1150 C CA . ALA A 1 151 ? -1.873 5.030 -0.661 1.00 93.19 151 ALA A CA 1
ATOM 1151 C C . ALA A 1 151 ? -1.913 5.163 0.864 1.00 93.19 151 ALA A C 1
ATOM 1153 O O . ALA A 1 151 ? -2.991 5.183 1.442 1.00 93.19 151 ALA A O 1
ATOM 1154 N N . ASP A 1 152 ? -0.759 5.298 1.514 1.00 94.38 152 ASP A N 1
ATOM 1155 C CA . ASP A 1 152 ? -0.661 5.395 2.968 1.00 94.38 152 ASP A CA 1
ATOM 1156 C C . ASP A 1 152 ? -1.338 6.690 3.472 1.00 94.38 152 ASP A C 1
ATOM 1158 O O . ASP A 1 152 ? -2.061 6.663 4.471 1.00 94.38 152 ASP A O 1
ATOM 1162 N N . SER A 1 153 ? -1.221 7.805 2.739 1.00 94.94 153 SER A N 1
ATOM 1163 C CA . SER A 1 153 ? -1.957 9.044 3.036 1.00 94.94 153 SER A CA 1
ATOM 1164 C C . SER A 1 153 ? -3.476 8.880 2.902 1.00 94.94 153 SER A C 1
ATOM 1166 O O . SER A 1 153 ? -4.224 9.301 3.786 1.00 94.94 153 SER A O 1
ATOM 1168 N N . GLN A 1 154 ? -3.942 8.236 1.829 1.00 92.81 154 GLN A N 1
ATOM 1169 C CA . GLN A 1 154 ? -5.370 7.989 1.607 1.00 92.81 154 GLN A CA 1
ATOM 1170 C C . GLN A 1 154 ? -5.958 7.009 2.628 1.00 92.81 154 GLN A C 1
ATOM 1172 O O . GLN A 1 154 ? -7.087 7.203 3.073 1.00 92.81 154 GLN A O 1
ATOM 1177 N N . ILE A 1 155 ? -5.193 5.983 3.017 1.00 94.19 155 ILE A N 1
ATOM 1178 C CA . ILE A 1 155 ? -5.572 5.043 4.075 1.00 94.19 155 ILE A CA 1
ATOM 1179 C C . ILE A 1 155 ? -5.753 5.814 5.382 1.00 94.19 155 ILE A C 1
ATOM 1181 O O . ILE A 1 155 ? -6.826 5.738 5.967 1.00 94.19 155 ILE A O 1
ATOM 1185 N N . THR A 1 156 ? -4.764 6.620 5.782 1.00 95.12 156 THR A N 1
ATOM 1186 C CA . THR A 1 156 ? -4.804 7.423 7.019 1.00 95.12 156 THR A CA 1
ATOM 1187 C C . THR A 1 156 ? -6.073 8.278 7.110 1.00 95.12 156 THR A C 1
ATOM 1189 O O . THR A 1 156 ? -6.733 8.290 8.142 1.00 95.12 156 THR A O 1
ATOM 1192 N N . ALA A 1 157 ? -6.480 8.921 6.010 1.00 93.44 157 ALA A N 1
ATOM 1193 C CA . ALA A 1 157 ? -7.676 9.767 5.968 1.00 93.44 157 ALA A CA 1
ATOM 1194 C C . ALA A 1 157 ? -9.012 9.018 6.184 1.00 93.44 157 ALA A C 1
ATOM 1196 O O . ALA A 1 157 ? -10.038 9.654 6.421 1.00 93.44 157 ALA A O 1
ATOM 1197 N N . LEU A 1 158 ? -9.021 7.685 6.070 1.00 92.25 158 LEU A N 1
ATOM 1198 C CA . LEU A 1 158 ? -10.201 6.828 6.245 1.00 92.25 158 LEU A CA 1
ATOM 1199 C C . LEU A 1 158 ? -10.228 6.097 7.596 1.00 92.25 158 LEU A C 1
ATOM 1201 O O . LEU A 1 158 ? -11.199 5.392 7.897 1.00 92.25 158 LEU A O 1
ATOM 1205 N N . LEU A 1 159 ? -9.168 6.233 8.391 1.00 93.69 159 LEU A N 1
ATOM 1206 C CA . LEU A 1 159 ? -9.043 5.596 9.693 1.00 93.69 159 LEU A CA 1
ATOM 1207 C C . LEU A 1 159 ? -9.627 6.476 10.796 1.00 93.69 159 LEU A C 1
ATOM 1209 O O . LEU A 1 159 ? -9.650 7.704 10.715 1.00 93.69 159 LEU A O 1
ATOM 1213 N N . ARG A 1 160 ? -10.102 5.824 11.856 1.00 93.62 160 ARG A N 1
ATOM 1214 C CA . ARG A 1 160 ? -10.405 6.496 13.121 1.00 93.62 160 ARG A CA 1
ATOM 1215 C C . ARG A 1 160 ? -9.100 6.824 13.865 1.00 93.62 160 ARG A C 1
ATOM 1217 O O . ARG A 1 160 ? -8.095 6.156 13.619 1.00 93.62 160 ARG A O 1
ATOM 1224 N N . PRO A 1 161 ? -9.101 7.777 14.815 1.00 92.25 161 PRO A N 1
ATOM 1225 C CA . PRO A 1 161 ? -7.885 8.154 15.544 1.00 92.25 161 PRO A CA 1
ATOM 1226 C C . PRO A 1 161 ? -7.171 6.981 16.240 1.00 92.25 161 PRO A C 1
ATOM 1228 O O . PRO A 1 161 ? -5.948 6.904 16.227 1.00 92.25 161 PRO A O 1
ATOM 1231 N N . ASP A 1 162 ? -7.922 6.028 16.799 1.00 92.50 162 ASP A N 1
ATOM 1232 C CA . ASP A 1 162 ? -7.378 4.820 17.436 1.00 92.50 162 ASP A CA 1
ATOM 1233 C C . ASP A 1 162 ? -6.721 3.856 16.430 1.00 92.50 162 ASP A C 1
ATOM 1235 O O . ASP A 1 162 ? -5.747 3.171 16.743 1.00 92.50 162 ASP A O 1
ATOM 1239 N N . GLN A 1 163 ? -7.235 3.811 15.202 1.00 94.62 163 GLN A N 1
ATOM 1240 C CA . GLN A 1 163 ? -6.686 3.000 14.115 1.00 94.62 163 GLN A CA 1
ATOM 1241 C C . GLN A 1 163 ? -5.488 3.684 13.451 1.00 94.62 163 GLN A C 1
ATOM 1243 O O . GLN A 1 163 ? -4.584 3.001 12.976 1.00 94.62 163 GLN A O 1
ATOM 1248 N N . GLU A 1 164 ? -5.458 5.017 13.430 1.00 94.62 164 GLU A N 1
ATOM 1249 C CA . GLU A 1 164 ? -4.339 5.798 12.907 1.00 94.62 164 GLU A CA 1
ATOM 1250 C C . GLU A 1 164 ? -3.052 5.510 13.685 1.00 94.62 164 GLU A C 1
ATOM 1252 O O . GLU A 1 164 ? -2.015 5.251 13.076 1.00 94.62 164 GLU A O 1
ATOM 1257 N N . GLU A 1 165 ? -3.117 5.453 15.018 1.00 93.75 165 GLU A N 1
ATOM 1258 C CA . GLU A 1 165 ? -1.964 5.095 15.852 1.00 93.75 165 GLU A CA 1
ATOM 1259 C C . GLU A 1 165 ? -1.440 3.687 15.521 1.00 93.75 165 GLU A C 1
ATOM 1261 O O . GLU A 1 165 ? -0.240 3.499 15.289 1.00 93.75 165 GLU A O 1
ATOM 1266 N N . LYS A 1 166 ? -2.341 2.699 15.404 1.00 94.44 166 LYS A N 1
ATOM 1267 C CA . LYS A 1 166 ? -1.978 1.335 14.979 1.00 94.44 166 LYS A CA 1
ATOM 1268 C C . LYS A 1 166 ? -1.353 1.329 13.587 1.00 94.44 166 LYS A C 1
ATOM 1270 O O . LYS A 1 166 ? -0.379 0.615 13.351 1.00 94.44 166 LYS A O 1
ATOM 1275 N N . PHE A 1 167 ? -1.875 2.146 12.676 1.00 95.81 167 PHE A N 1
ATOM 1276 C CA . PHE A 1 167 ? -1.356 2.260 11.321 1.00 95.81 167 PHE A CA 1
ATOM 1277 C C . PHE A 1 167 ? 0.041 2.878 11.287 1.00 95.81 167 PHE A C 1
ATOM 1279 O O . PHE A 1 167 ? 0.899 2.386 10.557 1.00 95.81 167 PHE A O 1
ATOM 1286 N N . GLN A 1 168 ? 0.326 3.878 12.124 1.00 94.44 168 GLN A N 1
ATOM 1287 C CA . GLN A 1 168 ? 1.680 4.421 12.244 1.00 94.44 168 GLN A CA 1
ATOM 1288 C C . GLN A 1 168 ? 2.671 3.369 12.752 1.00 94.44 168 GLN A C 1
ATOM 1290 O O . GLN A 1 168 ? 3.753 3.231 12.176 1.00 94.44 168 GLN A O 1
ATOM 1295 N N . THR A 1 169 ? 2.299 2.576 13.760 1.00 93.81 169 THR A N 1
ATOM 1296 C CA . THR A 1 169 ? 3.128 1.449 14.222 1.00 93.81 169 THR A CA 1
ATOM 1297 C C . THR A 1 169 ? 3.357 0.440 13.100 1.00 93.81 169 THR A C 1
ATOM 1299 O O . THR A 1 169 ? 4.503 0.092 12.808 1.00 93.81 169 THR A O 1
ATOM 1302 N N . TRP A 1 170 ? 2.294 0.053 12.392 1.00 93.94 170 TRP A N 1
ATOM 1303 C CA . TRP A 1 170 ? 2.373 -0.856 11.249 1.00 93.94 170 TRP A CA 1
ATOM 1304 C C . TRP A 1 170 ? 3.321 -0.338 10.150 1.00 93.94 170 TRP A C 1
ATOM 1306 O O . TRP A 1 170 ? 4.142 -1.090 9.616 1.00 93.94 170 TRP A O 1
ATOM 1316 N N . LEU A 1 171 ? 3.286 0.965 9.845 1.00 93.38 171 LEU A N 1
ATOM 1317 C CA . LEU A 1 171 ? 4.197 1.595 8.884 1.00 93.38 171 LEU A CA 1
ATOM 1318 C C . LEU A 1 171 ? 5.662 1.540 9.339 1.00 93.38 171 LEU A C 1
ATOM 1320 O O . LEU A 1 171 ? 6.552 1.334 8.507 1.00 93.38 171 LEU A O 1
ATOM 1324 N N . GLN A 1 172 ? 5.937 1.720 10.633 1.00 92.75 172 GLN A N 1
ATOM 1325 C CA . GLN A 1 172 ? 7.298 1.601 11.169 1.00 92.75 172 GLN A CA 1
ATOM 1326 C C . GLN A 1 172 ? 7.808 0.161 11.095 1.00 92.75 172 GLN A C 1
ATOM 1328 O O . GLN A 1 172 ? 8.921 -0.072 10.621 1.00 92.75 172 GLN A O 1
ATOM 1333 N N . GLU A 1 173 ? 6.981 -0.816 11.466 1.00 90.75 173 GLU A N 1
ATOM 1334 C CA . GLU A 1 173 ? 7.331 -2.233 11.346 1.00 90.75 173 GLU A CA 1
ATOM 1335 C C . GLU A 1 173 ? 7.607 -2.622 9.894 1.00 90.75 173 GLU A C 1
ATOM 1337 O O . GLU A 1 173 ? 8.592 -3.302 9.598 1.00 90.75 173 GLU A O 1
ATOM 1342 N N . ARG A 1 174 ? 6.784 -2.144 8.957 1.00 88.81 174 ARG A N 1
ATOM 1343 C CA . ARG A 1 174 ? 6.999 -2.346 7.523 1.00 88.81 174 ARG A CA 1
ATOM 1344 C C . ARG A 1 174 ? 8.344 -1.777 7.066 1.00 88.81 174 ARG A C 1
ATOM 1346 O O . ARG A 1 174 ? 9.070 -2.455 6.335 1.00 88.81 174 ARG A O 1
ATOM 1353 N N . LYS A 1 175 ? 8.702 -0.562 7.495 1.00 88.06 175 LYS A N 1
ATOM 1354 C CA . LYS A 1 175 ? 10.009 0.052 7.190 1.00 88.06 175 LYS A CA 1
ATOM 1355 C C . LYS A 1 175 ? 11.162 -0.785 7.739 1.00 88.06 175 LYS A C 1
ATOM 1357 O O . LYS A 1 175 ? 12.139 -1.010 7.022 1.00 88.06 175 LYS A O 1
ATOM 1362 N N . GLU A 1 176 ? 11.036 -1.296 8.960 1.00 89.25 176 GLU A N 1
ATOM 1363 C CA . GLU A 1 176 ? 12.077 -2.121 9.572 1.00 89.25 176 GLU A CA 1
ATOM 1364 C C . GLU A 1 176 ? 12.207 -3.486 8.877 1.00 89.25 176 GLU A C 1
ATOM 1366 O O . GLU A 1 176 ? 13.320 -3.927 8.587 1.00 89.25 176 GLU A O 1
ATOM 1371 N N . ARG A 1 177 ? 11.096 -4.117 8.464 1.00 86.44 177 ARG A N 1
ATOM 1372 C CA . ARG A 1 177 ? 11.133 -5.329 7.622 1.00 86.44 177 ARG A CA 1
ATOM 1373 C C . ARG A 1 177 ? 11.888 -5.084 6.316 1.00 86.44 177 ARG A C 1
ATOM 1375 O O . ARG A 1 177 ? 12.753 -5.882 5.948 1.00 86.44 177 ARG A O 1
ATOM 1382 N N . ILE A 1 178 ? 11.609 -3.971 5.634 1.00 83.19 178 ILE A N 1
ATOM 1383 C CA . ILE A 1 178 ? 12.305 -3.594 4.394 1.00 83.19 178 ILE A CA 1
ATOM 1384 C C . ILE A 1 178 ? 13.804 -3.390 4.657 1.00 83.19 178 ILE A C 1
ATOM 1386 O O . ILE A 1 178 ? 14.634 -3.918 3.912 1.00 83.19 178 ILE A O 1
ATOM 1390 N N . ARG A 1 179 ? 14.167 -2.691 5.741 1.00 83.69 179 ARG A N 1
ATOM 1391 C CA . ARG A 1 179 ? 15.566 -2.494 6.150 1.00 83.69 179 ARG A CA 1
ATOM 1392 C C . ARG A 1 179 ? 16.270 -3.825 6.422 1.00 83.69 179 ARG A C 1
ATOM 1394 O O . ARG A 1 179 ? 17.377 -4.032 5.925 1.00 83.69 179 ARG A O 1
ATOM 1401 N N . HIS A 1 180 ? 15.647 -4.743 7.157 1.00 80.06 180 HIS A N 1
ATOM 1402 C CA . HIS A 1 180 ? 16.221 -6.060 7.441 1.00 80.06 180 HIS A CA 1
ATOM 1403 C C . HIS A 1 180 ? 16.447 -6.889 6.174 1.00 80.06 180 HIS A C 1
ATOM 1405 O O . HIS A 1 180 ? 17.498 -7.520 6.037 1.00 80.06 180 HIS A O 1
ATOM 1411 N N . VAL A 1 181 ? 15.501 -6.872 5.230 1.00 79.62 181 VAL A N 1
ATOM 1412 C CA . VAL A 1 181 ? 15.648 -7.561 3.939 1.00 79.62 181 VAL A CA 1
ATOM 1413 C C . VAL A 1 181 ? 16.798 -6.961 3.129 1.00 79.62 181 VAL A C 1
ATOM 1415 O O . VAL A 1 181 ? 17.628 -7.706 2.604 1.00 79.62 181 VAL A O 1
ATOM 1418 N N . ALA A 1 182 ? 16.900 -5.631 3.071 1.00 75.31 182 ALA A N 1
ATOM 1419 C CA . ALA A 1 182 ? 18.007 -4.951 2.401 1.00 75.31 182 ALA A CA 1
ATOM 1420 C C . ALA A 1 182 ? 19.362 -5.307 3.039 1.00 75.31 182 ALA A C 1
ATOM 1422 O O . ALA A 1 182 ? 20.313 -5.639 2.331 1.00 75.31 182 ALA A O 1
ATOM 1423 N N . ASN A 1 183 ? 19.435 -5.333 4.372 1.00 73.88 183 ASN A N 1
ATOM 1424 C CA . ASN A 1 183 ? 20.664 -5.661 5.090 1.00 73.88 183 ASN A CA 1
ATOM 1425 C C . ASN A 1 183 ? 21.088 -7.127 4.880 1.00 73.88 183 ASN A C 1
ATOM 1427 O O . ASN A 1 183 ? 22.257 -7.411 4.625 1.00 73.88 183 ASN A O 1
ATOM 1431 N N . ARG A 1 184 ? 20.137 -8.075 4.878 1.00 70.06 184 ARG A N 1
ATOM 1432 C CA . ARG A 1 184 ? 20.422 -9.484 4.543 1.00 70.06 184 ARG A CA 1
ATOM 1433 C C . ARG A 1 184 ? 20.915 -9.659 3.107 1.00 70.06 184 ARG A C 1
ATOM 1435 O O . ARG A 1 184 ? 21.751 -10.523 2.860 1.00 70.06 184 ARG A O 1
ATOM 1442 N N . ARG A 1 185 ? 20.433 -8.844 2.164 1.00 62.78 185 ARG A N 1
ATOM 1443 C CA . ARG A 1 185 ? 20.887 -8.871 0.765 1.00 62.78 185 ARG A CA 1
ATOM 1444 C C . ARG A 1 185 ? 22.340 -8.405 0.622 1.00 62.78 185 ARG A C 1
ATOM 1446 O O . ARG A 1 185 ? 23.065 -8.977 -0.185 1.00 62.78 185 ARG A O 1
ATOM 1453 N N . ASN A 1 186 ? 22.762 -7.442 1.444 1.00 59.50 186 ASN A N 1
ATOM 1454 C CA . ASN A 1 186 ? 24.144 -6.949 1.502 1.00 59.50 186 ASN A CA 1
ATOM 1455 C C . ASN A 1 186 ? 25.099 -7.896 2.250 1.00 59.50 186 ASN A C 1
ATOM 1457 O O . ASN A 1 186 ? 26.303 -7.841 2.033 1.00 59.50 186 ASN A O 1
ATOM 1461 N N . MET A 1 187 ? 24.569 -8.786 3.092 1.00 51.56 187 MET A N 1
ATOM 1462 C CA . MET A 1 187 ? 25.332 -9.814 3.813 1.00 51.56 187 MET A CA 1
ATOM 1463 C C . MET A 1 187 ? 25.505 -11.122 3.025 1.00 51.56 187 MET A C 1
ATOM 1465 O O . MET A 1 187 ? 26.036 -12.090 3.570 1.00 51.56 187 MET A O 1
ATOM 1469 N N . ARG A 1 188 ? 25.062 -11.203 1.760 1.00 48.50 188 ARG A N 1
ATOM 1470 C CA . ARG A 1 188 ? 25.364 -12.372 0.922 1.00 48.50 188 ARG A CA 1
ATOM 1471 C C . ARG A 1 188 ? 26.884 -12.388 0.692 1.00 48.50 188 ARG A C 1
ATOM 1473 O O . ARG A 1 188 ? 27.377 -11.451 0.065 1.00 48.50 188 ARG A O 1
ATOM 1480 N N . PRO A 1 189 ? 27.632 -13.397 1.186 1.00 48.44 189 PRO A N 1
ATOM 1481 C CA . PRO A 1 189 ? 29.075 -13.445 0.983 1.00 48.44 189 PRO A CA 1
ATOM 1482 C C . PRO A 1 189 ? 29.361 -13.419 -0.525 1.00 48.44 189 PRO A C 1
ATOM 1484 O O . PRO A 1 189 ? 28.594 -14.042 -1.275 1.00 48.44 189 PRO A O 1
ATOM 1487 N N . PRO A 1 190 ? 30.424 -12.739 -0.998 1.00 51.25 190 PRO A N 1
ATOM 1488 C CA . PRO A 1 190 ? 30.898 -12.963 -2.356 1.00 51.25 190 PRO A CA 1
ATOM 1489 C C . PRO A 1 190 ? 31.121 -14.468 -2.494 1.00 51.25 190 PRO A C 1
ATOM 1491 O O . PRO A 1 190 ? 31.759 -15.082 -1.640 1.00 51.25 190 PRO A O 1
ATOM 1494 N N . GLY A 1 191 ? 30.488 -15.082 -3.494 1.00 45.62 191 GLY A N 1
ATOM 1495 C CA . GLY A 1 191 ? 30.554 -16.523 -3.686 1.00 45.62 191 GLY A CA 1
ATOM 1496 C C . GLY A 1 191 ? 32.010 -16.965 -3.706 1.00 45.62 191 GLY A C 1
ATOM 1497 O O . GLY A 1 191 ? 32.757 -16.584 -4.604 1.00 45.62 191 GLY A O 1
ATOM 1498 N N . ASN A 1 192 ? 32.405 -17.759 -2.712 1.00 45.22 192 ASN A N 1
ATOM 1499 C CA . ASN A 1 192 ? 33.641 -18.514 -2.775 1.00 45.22 192 ASN A CA 1
ATOM 1500 C C . ASN A 1 192 ? 33.548 -19.401 -4.016 1.00 45.22 192 ASN A C 1
ATOM 1502 O O . ASN A 1 192 ? 32.792 -20.373 -4.038 1.00 45.22 192 ASN A O 1
ATOM 1506 N N . GLY A 1 193 ? 34.318 -19.057 -5.047 1.00 50.81 193 GLY A N 1
ATOM 1507 C CA . GLY A 1 193 ? 34.732 -20.012 -6.058 1.00 50.81 193 GLY A CA 1
ATOM 1508 C C . GLY A 1 193 ? 35.538 -21.106 -5.367 1.00 50.81 193 GLY A C 1
ATOM 1509 O O . GLY A 1 193 ? 36.748 -20.986 -5.218 1.00 50.81 193 GLY A O 1
ATOM 1510 N N . MET A 1 194 ? 34.866 -22.156 -4.901 1.00 48.53 194 MET A N 1
ATOM 1511 C CA . MET A 1 194 ? 35.510 -23.395 -4.488 1.00 48.53 194 MET A CA 1
ATOM 1512 C C . MET A 1 194 ? 35.347 -24.420 -5.607 1.00 48.53 194 MET A C 1
ATOM 1514 O O . MET A 1 194 ? 34.293 -25.017 -5.784 1.00 48.53 194 MET A O 1
ATOM 1518 N N . GLN A 1 195 ? 36.422 -24.497 -6.395 1.00 49.75 195 GLN A N 1
ATOM 1519 C CA . GLN A 1 195 ? 37.119 -25.715 -6.811 1.00 49.75 195 GLN A CA 1
ATOM 1520 C C . GLN A 1 195 ? 36.239 -26.868 -7.313 1.00 49.75 195 GLN A C 1
ATOM 1522 O O . GLN A 1 195 ? 35.624 -27.607 -6.547 1.00 49.75 195 GLN A O 1
ATOM 1527 N N . GLN A 1 196 ? 36.289 -27.069 -8.633 1.00 48.62 196 GLN A N 1
ATOM 1528 C CA . GLN A 1 196 ? 36.079 -28.384 -9.234 1.00 48.62 196 GLN A CA 1
ATOM 1529 C C . GLN A 1 196 ? 36.937 -29.423 -8.492 1.00 48.62 196 GLN A C 1
ATOM 1531 O O . GLN A 1 196 ? 38.129 -29.170 -8.293 1.00 48.62 196 GLN A O 1
ATOM 1536 N N . PRO A 1 197 ? 36.388 -30.590 -8.117 1.00 47.19 197 PRO A N 1
ATOM 1537 C CA . PRO A 1 197 ? 37.228 -31.715 -7.756 1.00 47.19 197 PRO A CA 1
ATOM 1538 C C . PRO A 1 197 ? 37.981 -32.149 -9.017 1.00 47.19 197 PRO A C 1
ATOM 1540 O O . PRO A 1 197 ? 37.370 -32.555 -10.008 1.00 47.19 197 PRO A O 1
ATOM 1543 N N . VAL A 1 198 ? 39.307 -32.021 -8.988 1.00 50.81 198 VAL A N 1
ATOM 1544 C CA . VAL A 1 198 ? 40.189 -32.700 -9.937 1.00 50.81 198 VAL A CA 1
ATOM 1545 C C . VAL A 1 198 ? 39.968 -34.190 -9.693 1.00 50.81 198 VAL A C 1
ATOM 1547 O O . VAL A 1 198 ? 40.244 -34.685 -8.603 1.00 50.81 198 VAL A O 1
ATOM 1550 N N . GLN A 1 199 ? 39.353 -34.871 -10.657 1.00 50.03 199 GLN A N 1
ATOM 1551 C CA . GLN A 1 199 ? 39.287 -36.325 -10.653 1.00 50.03 199 GLN A CA 1
ATOM 1552 C C . GLN A 1 199 ? 40.682 -36.838 -11.002 1.00 50.03 199 GLN A C 1
ATOM 1554 O O . GLN A 1 199 ? 41.221 -36.483 -12.050 1.00 50.03 199 GLN A O 1
ATOM 1559 N N . ASP A 1 200 ? 41.253 -37.627 -10.097 1.00 47.75 200 ASP A N 1
ATOM 1560 C CA . ASP A 1 200 ? 42.455 -38.414 -10.338 1.00 47.75 200 ASP A CA 1
ATOM 1561 C C . ASP A 1 200 ? 42.246 -39.355 -11.538 1.00 47.75 200 ASP A C 1
ATOM 1563 O O . ASP A 1 200 ? 41.211 -40.025 -11.638 1.00 47.75 200 ASP A O 1
ATOM 1567 N N . ALA A 1 201 ? 43.247 -39.421 -12.416 1.00 46.91 201 ALA A N 1
ATOM 1568 C CA . ALA A 1 201 ? 43.470 -40.500 -13.375 1.00 46.91 201 ALA A CA 1
ATOM 1569 C C . ALA A 1 201 ? 44.977 -40.724 -13.539 1.00 46.91 201 ALA A C 1
ATOM 1571 O O . ALA A 1 201 ? 45.702 -39.713 -13.695 1.00 46.91 201 ALA A O 1
#

Sequence (201 aa):
MKATMRTTCWLALGLLGIFLGRLALQDGRGSQALAFFQQVAAVAQTMENRAHRPAADVSAADLMMAESSTEAVSPQALAQQQRRVKDRMAELTESLDLDVEQVAKLRPIVEHAEASMTRAMERFFDKEPRTASASPPPSPGEVMRESHELADSQITALLRPDQEEKFQTWLQERKERIRHVANRRNMRPPGNGMQQPVQDA

pLDDT: mean 70.4, std 20.82, range [40.91, 96.38]